Protein AF-A0A963WMZ9-F1 (afdb_monomer)

pLDDT: mean 81.08, std 13.06, range [33.16, 96.88]

Structure (mmCIF, N/CA/C/O backbone):
data_AF-A0A963WMZ9-F1
#
_entry.id   AF-A0A963WMZ9-F1
#
loop_
_atom_site.group_PDB
_atom_site.id
_atom_site.type_symbol
_atom_site.label_atom_id
_atom_site.label_alt_id
_atom_site.label_comp_id
_atom_site.label_asym_id
_atom_site.label_entity_id
_atom_site.label_seq_id
_atom_site.pdbx_PDB_ins_code
_atom_site.Cartn_x
_atom_site.Cartn_y
_atom_site.Cartn_z
_atom_site.occupancy
_atom_site.B_iso_or_equiv
_atom_site.auth_seq_id
_atom_site.auth_comp_id
_atom_site.auth_asym_id
_atom_site.auth_atom_id
_atom_site.pdbx_PDB_model_num
ATOM 1 N N . MET A 1 1 ? -19.858 -52.287 -11.119 1.00 38.50 1 MET A N 1
ATOM 2 C CA . MET A 1 1 ? -20.566 -51.007 -11.337 1.00 38.50 1 MET A CA 1
ATOM 3 C C . MET A 1 1 ? -19.737 -49.905 -10.701 1.00 38.50 1 MET A C 1
ATOM 5 O O . MET A 1 1 ? -19.696 -49.813 -9.483 1.00 38.50 1 MET A O 1
ATOM 9 N N . THR A 1 2 ? -18.984 -49.158 -11.503 1.00 43.09 2 THR A N 1
ATOM 10 C CA . THR A 1 2 ? -18.061 -48.118 -11.027 1.00 43.09 2 THR A CA 1
ATOM 11 C C . THR A 1 2 ? -18.774 -46.773 -11.114 1.00 43.09 2 THR A C 1
ATOM 13 O O . THR A 1 2 ? -19.080 -46.301 -12.206 1.00 43.09 2 THR A O 1
ATOM 16 N N . THR A 1 3 ? -19.098 -46.180 -9.967 1.00 48.03 3 THR A N 1
ATOM 17 C CA . THR A 1 3 ? -19.714 -44.851 -9.881 1.00 48.03 3 THR A CA 1
ATOM 18 C C . THR A 1 3 ? -18.763 -43.808 -10.481 1.00 48.03 3 THR A C 1
ATOM 20 O O . THR A 1 3 ? -17.607 -43.752 -10.055 1.00 48.03 3 THR A O 1
ATOM 23 N N . PRO A 1 4 ? -19.189 -42.977 -11.450 1.00 53.38 4 PRO A N 1
ATOM 24 C CA . PRO A 1 4 ? -18.323 -41.944 -12.002 1.00 53.38 4 PRO A CA 1
ATOM 25 C C . PRO A 1 4 ? -18.003 -40.908 -10.918 1.00 53.38 4 PRO A C 1
ATOM 27 O O . PRO A 1 4 ? -18.895 -40.413 -10.224 1.00 53.38 4 PRO A O 1
ATOM 30 N N . ALA A 1 5 ? -16.716 -40.595 -10.765 1.00 59.66 5 ALA A N 1
ATOM 31 C CA . ALA A 1 5 ? -16.244 -39.573 -9.841 1.00 59.66 5 ALA A CA 1
ATOM 32 C C . ALA A 1 5 ? -16.949 -38.235 -10.127 1.00 59.66 5 ALA A C 1
ATOM 34 O O . ALA A 1 5 ? -17.029 -37.794 -11.277 1.00 59.66 5 ALA A O 1
ATOM 35 N N . LYS A 1 6 ? -17.472 -37.588 -9.075 1.00 62.16 6 LYS A N 1
ATOM 36 C CA . LYS A 1 6 ? -18.094 -36.260 -9.168 1.00 62.16 6 LYS A CA 1
ATOM 37 C C . LYS A 1 6 ? -17.092 -35.290 -9.805 1.00 62.16 6 LYS A C 1
ATOM 39 O O . LYS A 1 6 ? -16.011 -35.079 -9.259 1.00 62.16 6 LYS A O 1
ATOM 44 N N . ARG A 1 7 ? -17.445 -34.718 -10.962 1.00 62.91 7 ARG A N 1
ATOM 45 C CA . ARG A 1 7 ? -16.649 -33.667 -11.618 1.00 62.91 7 ARG A CA 1
ATOM 46 C C . ARG A 1 7 ? -16.460 -32.492 -10.655 1.00 62.91 7 ARG A C 1
ATOM 48 O O . ARG A 1 7 ? -17.378 -32.144 -9.913 1.00 62.91 7 ARG A O 1
ATOM 55 N N . CYS A 1 8 ? -15.269 -31.895 -10.684 1.00 65.94 8 CYS A N 1
ATOM 56 C CA . CYS A 1 8 ? -14.958 -30.676 -9.944 1.00 65.94 8 CYS A CA 1
ATOM 57 C C . CYS A 1 8 ? -15.987 -29.583 -10.308 1.00 65.94 8 CYS A C 1
ATOM 59 O O . CYS A 1 8 ? -16.216 -29.366 -11.499 1.00 65.94 8 CYS A O 1
ATOM 61 N N . PRO A 1 9 ? -16.624 -28.904 -9.334 1.00 67.69 9 PRO A N 1
ATOM 62 C CA . PRO A 1 9 ? -17.626 -27.870 -9.610 1.00 67.69 9 PRO A CA 1
ATOM 63 C C . PRO A 1 9 ? -17.025 -26.605 -10.241 1.00 67.69 9 PRO A C 1
ATOM 65 O O . PRO A 1 9 ? -17.762 -25.783 -10.779 1.00 67.69 9 PRO A O 1
ATOM 68 N N . VAL A 1 10 ? -15.698 -26.454 -10.191 1.00 63.34 10 VAL A N 1
ATOM 69 C CA . VAL A 1 10 ? -14.969 -25.390 -10.885 1.00 63.34 10 VAL A CA 1
ATOM 70 C C . VAL A 1 10 ? -14.760 -25.821 -12.334 1.00 63.34 10 VAL A C 1
ATOM 72 O O . VAL A 1 10 ? -13.867 -26.610 -12.644 1.00 63.34 10 VAL A O 1
ATOM 75 N N . GLN A 1 11 ? -15.624 -25.321 -13.210 1.00 67.06 11 GLN A N 1
ATOM 76 C CA . GLN A 1 11 ? -15.491 -25.441 -14.657 1.00 67.06 11 GLN A CA 1
ATOM 77 C C . GLN A 1 11 ? -14.430 -24.443 -15.138 1.00 67.06 11 GLN A C 1
ATOM 79 O O . GLN A 1 11 ? -14.548 -23.246 -14.894 1.00 67.06 11 GLN A O 1
ATOM 84 N N . SER A 1 12 ? -13.360 -24.925 -15.772 1.00 63.78 12 SER A N 1
ATOM 85 C CA . SER A 1 12 ? -12.220 -24.093 -16.195 1.00 63.78 12 SER A CA 1
ATOM 86 C C . SER A 1 12 ? -12.542 -23.118 -17.333 1.00 63.78 12 SER A C 1
ATOM 88 O O . SER A 1 12 ? -11.764 -22.207 -17.593 1.00 63.78 12 SER A O 1
ATOM 90 N N . ASP A 1 13 ? -13.658 -23.332 -18.023 1.00 64.94 13 ASP A N 1
ATOM 91 C CA . ASP A 1 13 ? -14.193 -22.529 -19.126 1.00 64.94 13 ASP A CA 1
ATOM 92 C C . ASP A 1 13 ? -15.274 -21.530 -18.682 1.00 64.94 13 ASP A C 1
ATOM 94 O O . ASP A 1 13 ? -15.746 -20.727 -19.486 1.00 64.94 13 ASP A O 1
ATOM 98 N N . ARG A 1 14 ? -15.656 -21.545 -17.401 1.00 65.06 14 ARG A N 1
ATOM 99 C CA . ARG A 1 14 ? -16.671 -20.653 -16.848 1.00 65.06 14 ARG A CA 1
ATOM 100 C C . ARG A 1 14 ? -16.028 -19.391 -16.271 1.00 65.06 14 ARG A C 1
ATOM 102 O O . ARG A 1 14 ? -15.291 -19.447 -15.289 1.00 65.06 14 ARG A O 1
ATOM 109 N N . ASP A 1 15 ? -16.345 -18.239 -16.858 1.00 67.56 15 ASP A N 1
ATOM 110 C CA . ASP A 1 15 ? -15.956 -16.934 -16.318 1.00 67.56 15 ASP A CA 1
ATOM 111 C C . ASP A 1 15 ? -16.957 -16.469 -15.245 1.00 67.56 15 ASP A C 1
ATOM 113 O O . ASP A 1 15 ? -18.029 -15.950 -15.548 1.00 67.56 15 ASP A O 1
ATOM 117 N N . ASP A 1 16 ? -16.613 -16.668 -13.971 1.00 71.50 16 ASP A N 1
ATOM 118 C CA . ASP A 1 16 ? -17.435 -16.263 -12.819 1.00 71.50 16 ASP A CA 1
ATOM 119 C C . ASP A 1 16 ? -17.184 -14.811 -12.355 1.00 71.50 16 ASP A C 1
ATOM 121 O O . ASP A 1 16 ? -17.639 -14.395 -11.278 1.00 71.50 16 ASP A O 1
ATOM 125 N N . ARG A 1 17 ? -16.446 -14.003 -13.130 1.00 73.00 17 ARG A N 1
ATOM 126 C CA . ARG A 1 17 ? -16.150 -12.611 -12.763 1.00 73.00 17 ARG A CA 1
ATOM 127 C C . ARG A 1 17 ? -17.408 -11.745 -12.846 1.00 73.00 17 ARG A C 1
ATOM 129 O O . ARG A 1 17 ? -17.906 -11.419 -13.916 1.00 73.00 17 ARG A O 1
ATOM 136 N N . LYS A 1 18 ? -17.883 -11.277 -11.689 1.00 69.69 18 LYS A N 1
ATOM 137 C CA . LYS A 1 18 ? -19.120 -10.479 -11.568 1.00 69.69 18 LYS A CA 1
ATOM 138 C C . LYS A 1 18 ? -19.035 -9.055 -12.141 1.00 69.69 18 LYS A C 1
ATOM 140 O O . LYS A 1 18 ? -20.077 -8.439 -12.338 1.00 69.69 18 LYS A O 1
ATOM 145 N N . SER A 1 19 ? -17.835 -8.521 -12.383 1.00 68.62 19 SER A N 1
ATOM 146 C CA . SER A 1 19 ? -17.620 -7.161 -12.910 1.00 68.62 19 SER A CA 1
ATOM 147 C C . SER A 1 19 ? -17.173 -7.114 -14.373 1.00 68.62 19 SER A C 1
ATOM 149 O O . SER A 1 19 ? -17.107 -6.022 -14.932 1.00 68.62 19 SER A O 1
ATOM 151 N N . VAL A 1 20 ? -16.915 -8.263 -15.016 1.00 68.88 20 VAL A N 1
ATOM 152 C CA . VAL A 1 20 ? -16.296 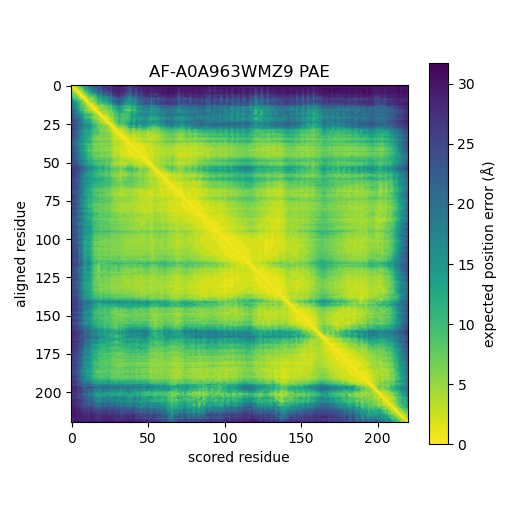-8.301 -16.354 1.00 68.88 20 VAL A CA 1
ATOM 153 C C . VAL A 1 20 ? -17.143 -7.591 -17.408 1.00 68.88 20 VAL A C 1
ATOM 155 O O . VAL A 1 20 ? -16.623 -6.799 -18.177 1.00 68.88 20 VAL A O 1
ATOM 158 N N . ALA A 1 21 ? -18.467 -7.764 -17.370 1.00 68.38 21 ALA A N 1
ATOM 159 C CA . ALA A 1 21 ? -19.368 -7.118 -18.321 1.00 68.38 21 ALA A CA 1
ATOM 160 C C . ALA A 1 21 ? -19.352 -5.581 -18.206 1.00 68.38 21 ALA A C 1
ATOM 162 O O . ALA A 1 21 ? -19.457 -4.878 -19.210 1.00 68.38 21 ALA A O 1
ATOM 163 N N . LEU A 1 22 ? -19.194 -5.049 -16.987 1.00 66.06 22 LEU A N 1
ATOM 164 C CA . LEU A 1 22 ? -19.082 -3.607 -16.755 1.00 66.06 22 LEU A CA 1
ATOM 165 C C . LEU A 1 22 ? -17.717 -3.087 -17.213 1.00 66.06 22 LEU A C 1
ATOM 167 O O . LEU A 1 22 ? -17.646 -2.035 -17.845 1.00 66.06 22 LEU A O 1
ATOM 171 N N . GLU A 1 23 ? -16.650 -3.832 -16.930 1.00 63.69 23 GLU A N 1
ATOM 172 C CA . GLU A 1 23 ? -15.287 -3.479 -17.324 1.00 63.69 23 GLU A CA 1
ATOM 173 C C . GLU A 1 23 ? -15.102 -3.522 -18.842 1.00 63.69 23 GLU A C 1
ATOM 175 O O . GLU A 1 23 ? -14.651 -2.531 -19.407 1.00 63.69 23 GLU A O 1
ATOM 180 N N . ASP A 1 24 ? -15.528 -4.588 -19.519 1.00 66.94 24 ASP A N 1
ATOM 181 C CA . ASP A 1 24 ? -15.406 -4.735 -20.975 1.00 66.94 24 ASP A CA 1
ATOM 182 C C . ASP A 1 24 ? -16.189 -3.650 -21.727 1.00 66.94 24 ASP A C 1
ATOM 184 O O . ASP A 1 24 ? -15.740 -3.146 -22.756 1.00 66.94 24 ASP A O 1
ATOM 188 N N . SER A 1 25 ? -17.334 -3.220 -21.184 1.00 63.22 25 SER A N 1
ATOM 189 C CA . SER A 1 25 ? -18.125 -2.128 -21.767 1.00 63.22 25 SER A CA 1
ATOM 190 C C . SER A 1 25 ? -17.465 -0.745 -21.631 1.00 63.22 25 SER A C 1
ATOM 192 O O . SER A 1 25 ? -17.753 0.164 -22.414 1.00 63.22 25 SER A O 1
ATOM 194 N N . ALA A 1 26 ? -16.565 -0.575 -20.655 1.00 62.31 26 ALA A N 1
ATOM 195 C CA . ALA A 1 26 ? -15.938 0.701 -20.310 1.00 62.31 26 ALA A CA 1
ATOM 196 C C . ALA A 1 26 ? -14.447 0.783 -20.692 1.00 62.31 26 ALA A C 1
ATOM 198 O O . ALA A 1 26 ? -13.905 1.883 -20.846 1.00 62.31 26 ALA A O 1
ATOM 199 N N . ALA A 1 27 ? -13.774 -0.357 -20.847 1.00 64.69 27 ALA A N 1
ATOM 200 C CA . ALA A 1 27 ? -12.344 -0.451 -21.085 1.00 64.69 27 ALA A CA 1
ATOM 201 C C . ALA A 1 27 ? -12.012 -0.126 -22.544 1.00 64.69 27 ALA A C 1
ATOM 203 O O . ALA A 1 27 ? -11.962 -0.986 -23.419 1.00 64.69 27 ALA A O 1
ATOM 204 N N . LYS A 1 28 ? -11.729 1.149 -22.811 1.00 72.06 28 LYS A N 1
ATOM 205 C CA . LYS A 1 28 ? -11.074 1.568 -24.052 1.00 72.06 28 LYS A CA 1
ATOM 206 C C . LYS A 1 28 ? -9.570 1.630 -23.796 1.00 72.06 28 LYS A C 1
ATOM 208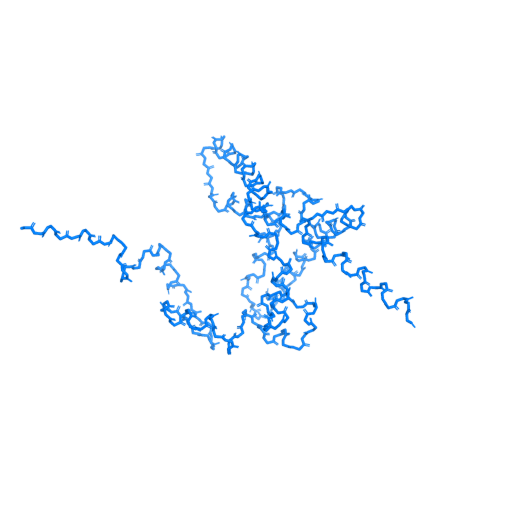 O O . LYS A 1 28 ? -9.134 2.568 -23.120 1.00 72.06 28 LYS A O 1
ATOM 213 N N . PRO A 1 29 ? -8.773 0.654 -24.272 1.00 74.12 29 PRO A N 1
ATOM 214 C CA . PRO A 1 29 ? -7.329 0.735 -24.132 1.00 74.12 29 PRO A CA 1
ATOM 215 C C . PRO A 1 29 ? -6.828 2.010 -24.813 1.00 74.12 29 PRO A C 1
ATOM 217 O O . PRO A 1 29 ? -7.301 2.402 -25.881 1.00 74.12 29 PRO A O 1
ATOM 220 N N . MET A 1 30 ? -5.888 2.690 -24.163 1.00 74.31 30 MET A N 1
ATOM 221 C CA . MET A 1 30 ? -5.245 3.860 -24.750 1.00 74.31 30 MET A CA 1
ATOM 222 C C . MET A 1 30 ? -4.444 3.444 -25.997 1.00 74.31 30 MET A C 1
ATOM 224 O O . MET A 1 30 ? -3.969 2.308 -26.059 1.00 74.31 30 MET A O 1
ATOM 228 N N . PRO A 1 31 ? -4.236 4.345 -26.975 1.00 81.38 31 PRO A N 1
ATOM 229 C CA . PRO A 1 31 ? -3.340 4.070 -28.094 1.00 81.38 31 PRO A CA 1
ATOM 230 C C . PRO A 1 31 ? -1.972 3.575 -27.601 1.00 81.38 31 PRO A C 1
ATOM 232 O O . PRO A 1 31 ? -1.377 4.189 -26.716 1.00 81.38 31 PRO A O 1
ATOM 235 N N . GLY A 1 32 ? -1.496 2.456 -28.151 1.00 83.88 32 GLY A N 1
ATOM 236 C CA . GLY A 1 32 ? -0.246 1.807 -27.729 1.00 83.88 32 GLY A CA 1
ATOM 237 C C . GLY A 1 32 ? -0.382 0.797 -26.581 1.00 83.88 32 GLY A C 1
ATOM 238 O O . GLY A 1 32 ? 0.624 0.229 -26.168 1.00 83.88 32 GLY A O 1
ATOM 239 N N . TYR A 1 33 ? -1.596 0.540 -26.087 1.00 84.38 33 TYR A N 1
ATOM 240 C CA . TYR A 1 33 ? -1.875 -0.462 -25.055 1.00 84.38 33 TYR A CA 1
ATOM 241 C C . TYR A 1 33 ? -2.821 -1.539 -25.594 1.00 84.38 33 TYR A C 1
ATOM 243 O O . TYR A 1 33 ? -3.726 -1.244 -26.373 1.00 84.38 33 TYR A O 1
ATOM 251 N N . ALA A 1 34 ? -2.636 -2.784 -25.152 1.00 84.81 34 ALA A N 1
ATOM 252 C CA . ALA A 1 34 ? -3.500 -3.908 -25.506 1.00 84.81 34 ALA A CA 1
ATOM 253 C C . ALA A 1 34 ? -3.995 -4.622 -24.236 1.00 84.81 34 ALA A C 1
ATOM 255 O O . ALA A 1 34 ? -3.184 -4.893 -23.344 1.00 84.81 34 ALA A O 1
ATOM 256 N N . PRO A 1 35 ? -5.301 -4.924 -24.121 1.00 84.62 35 PRO A N 1
ATOM 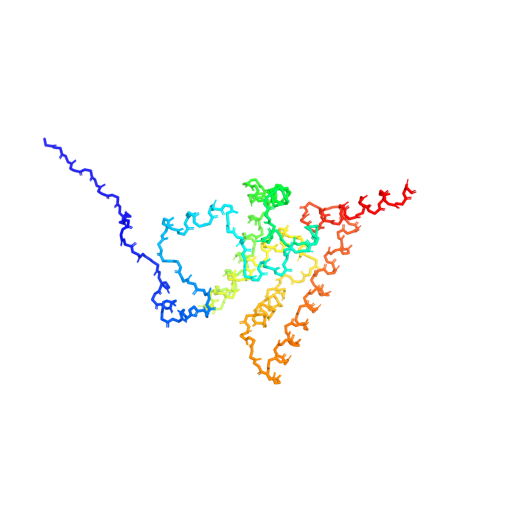257 C CA . PRO A 1 35 ? -5.814 -5.711 -23.009 1.00 84.62 35 PRO A CA 1
ATOM 258 C C . PRO A 1 35 ? -5.337 -7.162 -23.129 1.00 84.62 35 PRO A C 1
ATOM 260 O O . PRO A 1 35 ? -5.274 -7.723 -24.223 1.00 84.62 35 PRO A O 1
ATOM 263 N N . ILE A 1 36 ? -5.039 -7.789 -21.991 1.00 86.62 36 ILE A N 1
ATOM 264 C CA . ILE A 1 36 ? -4.749 -9.222 -21.917 1.00 86.62 36 ILE A CA 1
ATOM 265 C C . ILE A 1 36 ? -5.944 -9.919 -21.270 1.00 86.62 36 ILE A C 1
ATOM 267 O O . ILE A 1 36 ? -6.217 -9.714 -20.091 1.00 86.62 36 ILE A O 1
ATOM 271 N N . SER A 1 37 ? -6.638 -10.759 -22.039 1.00 82.12 37 SER A N 1
ATOM 272 C CA . SER A 1 37 ? -7.857 -11.464 -21.608 1.00 82.12 37 SER A CA 1
ATOM 273 C C . SER A 1 37 ? -7.648 -12.941 -21.252 1.00 82.12 37 SER A C 1
ATOM 275 O O . SER A 1 37 ? -8.558 -13.577 -20.732 1.00 82.12 37 SER A O 1
ATOM 277 N N . HIS A 1 38 ? -6.458 -13.499 -21.501 1.00 82.31 38 HIS A N 1
ATOM 278 C CA . HIS A 1 38 ? -6.183 -14.928 -21.328 1.00 82.31 38 HIS A CA 1
ATOM 279 C C . HIS A 1 38 ? -5.197 -15.175 -20.187 1.00 82.31 38 HIS A C 1
ATOM 281 O O . HIS A 1 38 ? -4.082 -14.653 -20.199 1.00 82.31 38 HIS A O 1
ATOM 287 N N . PHE A 1 39 ? -5.578 -16.031 -19.233 1.00 86.19 39 PHE A N 1
ATOM 288 C CA . PHE A 1 39 ? -4.779 -16.316 -18.036 1.00 86.19 39 PHE A CA 1
ATOM 289 C C . PHE A 1 39 ? -3.367 -16.826 -18.350 1.00 86.19 39 PHE A C 1
ATOM 291 O O . PHE A 1 39 ? -2.404 -16.345 -17.757 1.00 86.19 39 PHE A O 1
ATOM 298 N N . GLY A 1 40 ? -3.230 -17.781 -19.279 1.00 90.56 40 GLY A N 1
ATOM 299 C CA . GLY A 1 40 ? -1.927 -18.352 -19.639 1.00 90.56 40 GLY A CA 1
ATOM 300 C C . GLY A 1 40 ? -0.962 -17.283 -20.149 1.00 90.56 40 GLY A C 1
ATOM 301 O O . GLY A 1 40 ? 0.132 -17.130 -19.613 1.00 90.56 40 GLY A O 1
ATOM 302 N N . PHE A 1 41 ? -1.426 -16.462 -21.093 1.00 91.31 41 PHE A N 1
ATOM 303 C CA . PHE A 1 41 ? -0.638 -15.356 -21.626 1.00 91.31 41 PHE A CA 1
ATOM 304 C C . PHE A 1 41 ? -0.336 -14.291 -20.561 1.00 91.31 41 PHE A C 1
ATOM 306 O O . PHE A 1 41 ? 0.806 -13.859 -20.440 1.00 91.31 41 PHE A O 1
ATOM 313 N N . ALA A 1 42 ? -1.315 -13.923 -19.724 1.00 91.25 42 ALA A N 1
ATOM 314 C CA . ALA A 1 42 ? -1.104 -12.991 -18.614 1.00 91.25 42 ALA A CA 1
ATOM 315 C C . ALA A 1 42 ? -0.021 -13.488 -17.647 1.00 91.25 42 ALA A C 1
ATOM 317 O O . ALA A 1 42 ? 0.865 -12.731 -17.258 1.00 91.25 42 ALA A O 1
ATOM 318 N N . ARG A 1 43 ? -0.070 -14.771 -17.275 1.00 92.88 43 ARG A N 1
ATOM 319 C CA . ARG A 1 43 ? 0.922 -15.409 -16.408 1.00 92.88 43 ARG A CA 1
ATOM 320 C C . ARG A 1 43 ? 2.314 -15.354 -17.030 1.00 92.88 43 ARG A C 1
ATOM 322 O O . ARG A 1 43 ? 3.264 -15.027 -16.324 1.00 92.88 43 ARG A O 1
ATOM 329 N N . ASP A 1 44 ? 2.431 -15.689 -18.310 1.00 94.31 44 ASP A N 1
ATOM 330 C CA . ASP A 1 44 ? 3.719 -15.748 -18.999 1.00 94.31 44 ASP A CA 1
ATOM 331 C C . ASP A 1 44 ? 4.327 -14.342 -19.146 1.00 94.31 44 ASP A C 1
ATOM 333 O O . ASP A 1 44 ? 5.508 -14.154 -18.863 1.00 94.31 44 ASP A O 1
ATOM 337 N N . VAL A 1 45 ? 3.505 -13.328 -19.448 1.00 92.44 45 VAL A N 1
ATOM 338 C CA . VAL A 1 45 ? 3.908 -11.910 -19.453 1.00 92.44 45 VAL A CA 1
ATOM 339 C C . VAL A 1 45 ? 4.355 -11.446 -18.063 1.00 92.44 45 VAL A C 1
ATOM 341 O O . VAL A 1 45 ? 5.446 -10.901 -17.928 1.00 92.44 45 VAL A O 1
ATOM 344 N N . LEU A 1 46 ? 3.561 -11.695 -17.014 1.00 90.56 46 LEU A N 1
ATOM 345 C CA . LEU A 1 46 ? 3.856 -11.251 -15.642 1.00 90.56 46 LEU A CA 1
ATOM 346 C C . LEU A 1 46 ? 5.081 -11.938 -15.019 1.00 90.56 46 LEU A C 1
ATOM 348 O O . LEU A 1 46 ? 5.646 -11.426 -14.053 1.00 90.56 46 LEU A O 1
ATOM 352 N N . ARG A 1 47 ? 5.470 -13.110 -15.531 1.00 90.69 47 ARG A N 1
ATOM 353 C CA . ARG A 1 47 ? 6.663 -13.851 -15.093 1.00 90.69 47 ARG A CA 1
ATOM 354 C C . ARG A 1 47 ? 7.881 -13.610 -15.979 1.00 90.69 47 ARG A C 1
ATOM 356 O O . ARG A 1 47 ? 8.969 -14.058 -15.623 1.00 90.69 47 ARG A O 1
ATOM 363 N N . SER A 1 48 ? 7.711 -12.938 -17.114 1.00 90.81 48 SER A N 1
ATOM 364 C CA . SER A 1 48 ? 8.802 -12.676 -18.039 1.00 90.81 48 SER A CA 1
ATOM 365 C C . SER A 1 48 ? 9.715 -11.571 -17.499 1.00 90.81 48 SER A C 1
ATOM 367 O O . SER A 1 48 ? 9.232 -10.477 -17.208 1.00 90.81 48 SER A O 1
ATOM 369 N N . PRO A 1 49 ? 11.041 -11.789 -17.433 1.00 85.62 49 PRO A N 1
ATOM 370 C CA . PRO A 1 49 ? 11.989 -10.728 -17.100 1.00 85.62 49 PRO A CA 1
ATOM 371 C C . PRO A 1 49 ? 12.131 -9.686 -18.225 1.00 85.62 49 PRO A C 1
ATOM 373 O O . PRO A 1 49 ? 12.769 -8.657 -18.025 1.00 85.62 49 PRO A O 1
ATOM 376 N N . ALA A 1 50 ? 11.560 -9.939 -19.410 1.00 87.19 50 ALA A N 1
ATOM 377 C CA . ALA A 1 50 ? 11.608 -9.018 -20.546 1.00 87.19 50 ALA A CA 1
ATOM 378 C C . ALA A 1 50 ? 10.593 -7.865 -20.441 1.00 87.19 50 ALA A C 1
ATOM 380 O O . ALA A 1 50 ? 10.623 -6.948 -21.261 1.00 87.19 50 ALA A O 1
ATOM 381 N N . VAL A 1 51 ? 9.681 -7.906 -19.462 1.00 87.94 51 VAL A N 1
ATOM 382 C CA . VAL A 1 51 ? 8.612 -6.917 -19.293 1.00 87.94 51 VAL A CA 1
ATOM 383 C C . VAL A 1 51 ? 8.797 -6.183 -17.971 1.00 87.94 51 VAL A C 1
ATOM 385 O O . VAL A 1 51 ? 8.967 -6.803 -16.926 1.00 87.94 51 VAL A O 1
ATOM 388 N N . LYS A 1 52 ? 8.737 -4.849 -18.018 1.00 83.94 52 LYS A N 1
ATOM 389 C CA . LYS A 1 52 ? 8.836 -3.988 -16.832 1.00 83.94 52 LYS A CA 1
ATOM 390 C C . LYS A 1 52 ? 7.458 -3.697 -16.252 1.00 83.94 52 LYS A C 1
ATOM 392 O O . LYS A 1 52 ? 6.487 -3.526 -16.990 1.00 83.94 52 LYS A O 1
ATOM 397 N N . GLN A 1 53 ? 7.380 -3.612 -14.929 1.00 82.94 53 GLN A N 1
ATOM 398 C CA . GLN A 1 53 ? 6.126 -3.367 -14.221 1.00 82.94 53 GLN A CA 1
ATOM 399 C C . GLN A 1 53 ? 5.804 -1.869 -14.124 1.00 82.94 53 GLN A C 1
ATOM 401 O O . GLN A 1 53 ? 6.668 -1.035 -13.862 1.00 82.94 53 GLN A O 1
ATOM 406 N N . GLY A 1 54 ? 4.517 -1.545 -14.274 1.00 78.25 54 GLY A N 1
ATOM 407 C CA . GLY A 1 54 ? 3.967 -0.226 -13.974 1.00 78.25 54 GLY A CA 1
ATOM 408 C C . GLY A 1 54 ? 3.771 0.695 -15.181 1.00 78.25 54 GLY A C 1
ATOM 409 O O . GLY A 1 54 ? 4.483 0.651 -16.182 1.00 78.25 54 GLY A O 1
ATOM 410 N N . MET A 1 55 ? 2.769 1.565 -15.056 1.00 71.25 55 MET A N 1
ATOM 411 C CA . MET A 1 55 ? 2.536 2.660 -15.994 1.00 71.25 55 MET A CA 1
ATOM 412 C C . MET A 1 55 ? 3.664 3.685 -15.855 1.00 71.25 55 MET A C 1
ATOM 414 O O . MET A 1 55 ? 4.089 3.989 -14.742 1.00 71.25 55 MET A O 1
ATOM 418 N N . ASP A 1 56 ? 4.161 4.192 -16.981 1.00 72.81 56 ASP A N 1
ATOM 419 C CA . ASP A 1 56 ? 5.309 5.100 -17.037 1.00 72.81 56 ASP A CA 1
ATOM 420 C C . ASP A 1 56 ? 6.617 4.528 -16.450 1.00 72.81 56 ASP A C 1
ATOM 422 O O . ASP A 1 56 ? 7.475 5.284 -16.001 1.00 72.81 56 ASP A O 1
ATOM 426 N N . ALA A 1 57 ? 6.832 3.204 -16.491 1.00 77.38 57 ALA A N 1
ATOM 427 C CA . ALA A 1 57 ? 8.078 2.577 -16.016 1.00 77.38 57 ALA A CA 1
ATOM 428 C C . ALA A 1 57 ? 9.354 3.202 -16.626 1.00 77.38 57 ALA A C 1
ATOM 430 O O . ALA A 1 57 ? 10.401 3.259 -15.982 1.00 77.38 57 ALA A O 1
ATOM 431 N N . HIS A 1 58 ? 9.253 3.745 -17.844 1.00 79.62 58 HIS A N 1
ATOM 432 C CA . HIS A 1 58 ? 10.323 4.487 -18.513 1.00 79.62 58 HIS A CA 1
ATOM 433 C C . HIS A 1 58 ? 10.784 5.732 -17.732 1.00 79.62 58 HIS A C 1
ATOM 435 O O . HIS A 1 58 ? 11.966 6.055 -17.752 1.00 79.62 58 HIS A O 1
ATOM 441 N N . TYR A 1 59 ? 9.896 6.403 -16.989 1.00 83.31 59 TYR A N 1
ATOM 442 C CA . TYR A 1 59 ? 10.240 7.577 -16.178 1.00 83.31 59 TYR A CA 1
ATOM 443 C C . TYR A 1 59 ? 11.268 7.254 -15.081 1.00 83.31 59 TYR A C 1
ATOM 445 O O . TYR A 1 59 ? 12.060 8.116 -14.685 1.00 83.31 59 TYR A O 1
ATOM 453 N N . PHE A 1 60 ? 11.259 6.013 -14.588 1.00 84.06 60 PHE A N 1
ATOM 454 C CA . PHE A 1 60 ? 12.146 5.546 -13.526 1.00 84.06 60 PHE A CA 1
ATOM 455 C C . PHE A 1 60 ? 13.412 4.848 -14.036 1.00 84.06 60 PHE A C 1
ATOM 457 O O . PHE A 1 60 ? 14.257 4.509 -13.211 1.00 84.06 60 PHE A O 1
ATOM 464 N N . ALA A 1 61 ? 13.573 4.668 -15.353 1.00 82.56 61 ALA A N 1
ATOM 465 C CA . ALA A 1 61 ? 14.673 3.894 -15.933 1.00 82.56 61 ALA A CA 1
ATOM 466 C C . ALA A 1 61 ? 16.062 4.425 -15.535 1.00 82.56 61 ALA A C 1
ATOM 468 O O . ALA A 1 61 ? 16.927 3.636 -15.167 1.00 82.56 61 ALA A O 1
ATOM 469 N N . ASP A 1 62 ? 16.229 5.750 -15.515 1.00 85.12 62 ASP A N 1
ATOM 470 C CA . ASP A 1 62 ? 17.508 6.414 -15.210 1.00 85.12 62 ASP A CA 1
ATOM 471 C C . ASP A 1 62 ? 17.548 7.011 -13.793 1.00 85.12 6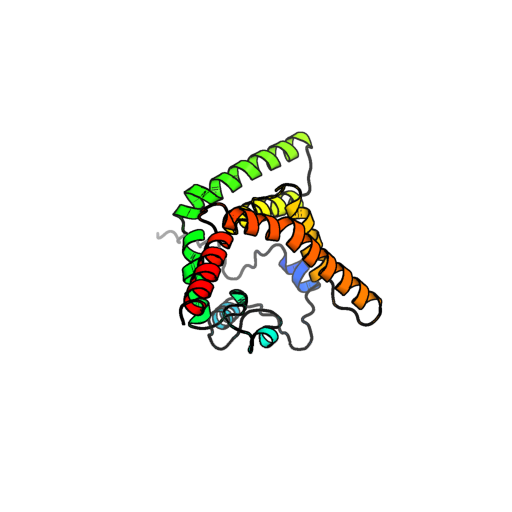2 ASP A C 1
ATOM 473 O O . ASP A 1 62 ? 18.372 7.874 -13.477 1.00 85.12 62 ASP A O 1
ATOM 477 N N . LYS A 1 63 ? 16.600 6.636 -12.927 1.00 86.75 63 LYS A N 1
ATOM 478 C CA . LYS A 1 63 ? 16.518 7.165 -11.560 1.00 86.75 63 LYS A CA 1
ATOM 479 C C . LYS A 1 63 ? 17.300 6.287 -10.597 1.00 86.75 63 LYS A C 1
ATOM 481 O O . LYS A 1 63 ? 17.311 5.068 -10.716 1.00 86.75 63 LYS A O 1
ATOM 486 N N . ASP A 1 64 ? 17.886 6.931 -9.590 1.00 87.69 64 ASP A N 1
ATOM 487 C CA . ASP A 1 64 ? 18.565 6.263 -8.480 1.00 87.69 64 ASP A CA 1
ATOM 488 C C . ASP A 1 64 ? 17.670 5.157 -7.873 1.00 87.69 64 ASP A C 1
ATOM 490 O O . ASP A 1 64 ? 16.628 5.473 -7.276 1.00 87.69 64 ASP A O 1
ATOM 494 N N . PRO A 1 65 ? 18.072 3.870 -7.960 1.00 86.06 65 PRO A N 1
ATOM 495 C CA . PRO A 1 65 ? 17.310 2.754 -7.410 1.00 86.06 65 PRO A CA 1
ATOM 496 C C . PRO A 1 65 ? 16.998 2.911 -5.918 1.00 86.06 65 PRO A C 1
ATOM 498 O O . PRO A 1 65 ? 15.982 2.403 -5.435 1.00 86.06 65 PRO A O 1
ATOM 501 N N . ALA A 1 66 ? 17.818 3.640 -5.152 1.00 83.94 66 ALA A N 1
ATOM 502 C CA . ALA A 1 66 ? 17.567 3.911 -3.738 1.00 83.94 66 ALA A CA 1
ATOM 503 C C . ALA A 1 66 ? 16.299 4.753 -3.505 1.00 83.94 66 ALA A C 1
ATOM 505 O O . ALA A 1 66 ? 15.673 4.626 -2.450 1.00 83.94 66 ALA A O 1
ATOM 506 N N . ARG A 1 67 ? 15.892 5.564 -4.491 1.00 83.69 67 ARG A N 1
ATOM 507 C CA . ARG A 1 67 ? 14.728 6.469 -4.436 1.00 83.69 67 ARG A CA 1
ATOM 508 C C . ARG A 1 67 ? 13.549 6.006 -5.297 1.00 83.69 67 ARG A C 1
ATOM 510 O O . ARG A 1 67 ? 12.460 6.563 -5.177 1.00 83.69 67 ARG A O 1
ATOM 517 N N . THR A 1 68 ? 13.739 4.984 -6.126 1.00 87.69 68 THR A N 1
ATOM 518 C CA . THR A 1 68 ? 12.690 4.418 -6.987 1.00 87.69 68 THR A CA 1
ATOM 519 C C . THR A 1 68 ? 11.753 3.480 -6.204 1.00 87.69 68 THR A C 1
ATOM 521 O O . THR A 1 68 ? 12.231 2.599 -5.488 1.00 87.69 68 THR A O 1
ATOM 524 N N . PRO A 1 69 ? 10.416 3.618 -6.295 1.00 88.12 69 PRO A N 1
ATOM 525 C CA . PRO A 1 69 ? 9.477 2.700 -5.642 1.00 88.12 69 PRO A CA 1
ATOM 526 C C . PRO A 1 69 ? 9.686 1.241 -6.065 1.00 88.12 69 PRO A C 1
ATOM 528 O O . PRO A 1 69 ? 10.016 0.973 -7.214 1.00 88.12 69 PRO A O 1
ATOM 531 N N . VAL A 1 70 ? 9.445 0.292 -5.150 1.00 89.06 70 VAL A N 1
ATOM 532 C CA . VAL A 1 70 ? 9.724 -1.141 -5.387 1.00 89.06 70 VAL A CA 1
ATOM 533 C C . VAL A 1 70 ? 9.044 -1.695 -6.642 1.00 89.06 70 VAL A C 1
ATOM 535 O O . VAL A 1 70 ? 9.650 -2.499 -7.330 1.00 89.06 70 VAL A O 1
ATOM 538 N N . ILE A 1 71 ? 7.844 -1.214 -6.976 1.00 88.44 71 ILE A N 1
ATOM 539 C CA . ILE A 1 71 ? 7.069 -1.653 -8.148 1.00 88.44 71 ILE A CA 1
ATOM 540 C C . ILE A 1 71 ? 7.706 -1.287 -9.500 1.00 88.44 71 ILE A C 1
ATOM 542 O O . ILE A 1 71 ? 7.275 -1.813 -10.515 1.00 88.44 71 ILE A O 1
ATOM 546 N N . PHE A 1 72 ? 8.680 -0.371 -9.518 1.00 89.19 72 PHE A N 1
ATOM 547 C CA . PHE A 1 72 ? 9.406 0.051 -10.724 1.00 89.19 72 PHE A CA 1
ATOM 548 C C . PHE A 1 72 ? 10.864 -0.427 -10.723 1.00 89.19 72 PHE A C 1
ATOM 550 O O . PHE A 1 72 ? 11.638 -0.047 -11.597 1.00 89.19 72 PHE A O 1
ATOM 557 N N . LEU A 1 73 ? 11.271 -1.187 -9.703 1.00 89.81 73 LEU A N 1
ATOM 558 C CA . LEU A 1 73 ? 12.585 -1.814 -9.669 1.00 89.81 73 LEU A CA 1
ATOM 559 C C . LEU A 1 73 ? 12.515 -3.175 -10.348 1.00 89.81 73 LEU A C 1
ATOM 561 O O . LEU A 1 73 ? 11.541 -3.899 -10.169 1.00 89.81 73 LEU A O 1
ATOM 565 N N . ASP A 1 74 ? 13.620 -3.562 -10.980 1.00 87.88 74 ASP A N 1
ATOM 566 C CA . ASP A 1 74 ? 13.813 -4.888 -11.562 1.00 87.88 74 ASP A CA 1
ATOM 567 C C . ASP A 1 74 ? 15.135 -5.518 -11.083 1.00 87.88 74 ASP A C 1
ATOM 569 O O . ASP A 1 74 ? 15.994 -4.858 -10.480 1.00 87.88 74 ASP A O 1
ATOM 573 N N . GLY A 1 75 ? 15.281 -6.823 -11.322 1.00 88.06 75 GLY A N 1
ATOM 574 C CA . GLY A 1 75 ? 16.490 -7.590 -11.014 1.00 88.06 75 GLY A CA 1
ATOM 575 C C . GLY A 1 75 ? 16.878 -7.585 -9.531 1.00 88.06 75 GLY A C 1
ATOM 576 O O . GLY A 1 75 ? 16.032 -7.613 -8.634 1.00 88.06 75 GLY A O 1
ATOM 577 N N . GLU A 1 76 ? 18.183 -7.529 -9.269 1.00 89.94 76 GLU A N 1
ATOM 578 C CA . GLU A 1 76 ? 18.754 -7.628 -7.920 1.00 89.94 76 GLU A CA 1
ATOM 579 C C . GLU A 1 76 ? 18.266 -6.502 -6.984 1.00 89.94 76 GLU A C 1
ATOM 581 O O . GLU A 1 76 ? 18.022 -6.720 -5.795 1.00 89.94 76 GLU A O 1
ATOM 586 N N . SER A 1 77 ? 18.059 -5.290 -7.513 1.00 89.81 77 SER A N 1
ATOM 587 C CA . SER A 1 77 ? 17.542 -4.157 -6.729 1.00 89.81 77 SER A CA 1
ATOM 588 C C . SER A 1 77 ? 16.122 -4.411 -6.221 1.00 89.81 77 SER A C 1
ATOM 590 O O . SER A 1 77 ? 15.799 -4.088 -5.071 1.00 89.81 77 SER A O 1
ATOM 592 N N . HIS A 1 78 ? 15.278 -5.011 -7.064 1.00 91.31 78 HIS A N 1
ATOM 593 C CA . HIS A 1 78 ? 13.926 -5.412 -6.694 1.00 91.31 78 HIS A CA 1
ATOM 594 C C . HIS A 1 78 ? 13.940 -6.536 -5.659 1.00 91.31 78 HIS A C 1
ATOM 596 O O . HIS A 1 78 ? 13.254 -6.438 -4.639 1.00 91.31 78 HIS A O 1
ATOM 602 N N . GLU A 1 79 ? 14.758 -7.567 -5.877 1.00 90.44 79 GLU A N 1
ATOM 603 C CA . GLU A 1 79 ? 14.894 -8.700 -4.961 1.00 90.44 79 GLU A CA 1
ATOM 604 C C . GLU A 1 79 ? 15.310 -8.245 -3.560 1.00 90.44 79 GLU A C 1
ATOM 606 O O . GLU A 1 79 ? 14.612 -8.533 -2.583 1.00 90.44 79 GLU A O 1
ATOM 611 N N . LYS A 1 80 ? 16.371 -7.432 -3.466 1.00 90.88 80 LYS A N 1
ATOM 612 C CA . LYS A 1 80 ? 16.849 -6.863 -2.198 1.00 90.88 80 LYS A CA 1
ATOM 613 C C . LYS A 1 80 ? 15.757 -6.065 -1.488 1.00 90.88 80 LYS A C 1
ATOM 615 O O . LYS A 1 80 ? 15.578 -6.205 -0.277 1.00 90.88 80 LYS A O 1
ATOM 620 N N . ARG A 1 81 ? 14.999 -5.234 -2.216 1.00 89.31 81 ARG A N 1
ATOM 621 C CA . ARG A 1 81 ? 13.926 -4.422 -1.618 1.00 89.31 81 ARG A CA 1
ATOM 622 C C . ARG A 1 81 ? 12.738 -5.268 -1.169 1.00 89.31 81 ARG A C 1
ATOM 624 O O . ARG A 1 81 ? 12.210 -5.026 -0.085 1.00 89.31 81 ARG A O 1
ATOM 631 N N . ARG A 1 82 ? 12.337 -6.276 -1.948 1.00 91.69 82 ARG A N 1
ATOM 632 C CA . ARG A 1 82 ? 11.284 -7.215 -1.536 1.00 91.69 82 ARG A CA 1
ATOM 633 C C . ARG A 1 82 ? 11.689 -8.019 -0.310 1.00 91.69 82 ARG A C 1
ATOM 635 O O . ARG A 1 82 ? 10.880 -8.127 0.604 1.00 91.69 82 ARG A O 1
ATOM 642 N N . ALA A 1 83 ? 12.919 -8.530 -0.256 1.00 90.88 83 ALA A N 1
ATOM 643 C CA . ALA A 1 83 ? 13.416 -9.281 0.896 1.00 90.88 83 ALA A CA 1
ATOM 644 C C . ALA A 1 83 ? 13.349 -8.449 2.189 1.00 90.88 83 ALA A C 1
ATOM 646 O O . ALA A 1 83 ? 12.915 -8.944 3.227 1.00 90.88 83 ALA A O 1
ATOM 647 N N . GLN A 1 84 ? 13.680 -7.155 2.115 1.00 86.94 84 GLN A N 1
ATOM 648 C CA . GLN A 1 84 ? 13.558 -6.230 3.249 1.00 86.94 84 GLN A CA 1
ATOM 649 C C . GLN A 1 84 ? 12.108 -6.034 3.707 1.00 86.94 84 GLN A C 1
ATOM 651 O O . GLN A 1 84 ? 11.850 -5.938 4.906 1.00 86.94 84 GLN A O 1
ATOM 656 N N . LEU A 1 85 ? 11.161 -5.967 2.768 1.00 89.75 85 LEU A N 1
ATOM 657 C CA . LEU A 1 85 ? 9.741 -5.806 3.082 1.00 89.75 85 LEU A CA 1
ATOM 658 C C . LEU A 1 85 ? 9.095 -7.113 3.566 1.00 89.75 85 LEU A C 1
ATOM 660 O O . LEU A 1 85 ? 8.159 -7.062 4.358 1.00 89.75 85 LEU A O 1
ATOM 664 N N . ALA A 1 86 ? 9.602 -8.273 3.138 1.00 90.81 86 ALA A N 1
ATOM 665 C CA . ALA A 1 86 ? 8.988 -9.581 3.365 1.00 90.81 86 ALA A CA 1
ATOM 666 C C . ALA A 1 86 ? 8.732 -9.894 4.846 1.00 90.81 86 ALA A C 1
ATOM 668 O O . ALA A 1 86 ? 7.703 -10.485 5.172 1.00 90.81 86 ALA A O 1
ATOM 669 N N . ARG A 1 87 ? 9.608 -9.441 5.754 1.00 89.88 87 ARG A N 1
ATOM 670 C CA . ARG A 1 87 ? 9.444 -9.645 7.206 1.00 89.88 87 ARG A CA 1
ATOM 671 C C . ARG A 1 87 ? 8.116 -9.103 7.750 1.00 89.88 87 ARG A C 1
ATOM 673 O O . ARG A 1 87 ? 7.516 -9.732 8.619 1.00 89.88 87 ARG A O 1
ATOM 680 N N . TYR A 1 88 ? 7.618 -8.000 7.183 1.00 89.62 88 TYR A N 1
ATOM 681 C CA . TYR A 1 88 ? 6.355 -7.369 7.584 1.00 89.62 88 TYR A CA 1
ATOM 682 C C . TYR A 1 88 ? 5.116 -8.117 7.082 1.00 89.62 88 TYR A C 1
ATOM 684 O O . TYR A 1 88 ? 4.019 -7.877 7.580 1.00 89.62 88 TYR A O 1
ATOM 692 N N . PHE A 1 89 ? 5.287 -9.029 6.122 1.00 92.69 89 PHE A N 1
ATOM 693 C CA . PHE A 1 89 ? 4.216 -9.805 5.491 1.00 92.69 89 PHE A CA 1
ATOM 694 C C . PHE A 1 89 ? 4.329 -11.308 5.784 1.00 92.69 89 PHE A C 1
ATOM 696 O O . PHE A 1 89 ? 3.702 -12.123 5.110 1.00 92.69 89 PHE A O 1
ATOM 703 N N . THR A 1 90 ? 5.126 -11.701 6.782 1.00 93.94 90 THR A N 1
ATOM 704 C CA . THR A 1 90 ? 5.192 -13.104 7.212 1.00 93.94 90 THR A CA 1
ATOM 705 C C . THR A 1 90 ? 3.855 -13.545 7.820 1.00 93.94 90 THR A C 1
ATOM 707 O O . THR A 1 90 ? 3.166 -12.724 8.434 1.00 93.94 90 THR A O 1
ATOM 710 N N . PRO A 1 91 ? 3.486 -14.840 7.737 1.00 95.31 91 PRO A N 1
ATOM 711 C CA . PRO A 1 91 ? 2.264 -15.346 8.368 1.00 95.31 91 PRO A CA 1
ATOM 712 C C . PRO A 1 91 ? 2.174 -15.002 9.859 1.00 95.31 91 PRO A C 1
ATOM 714 O O . PRO A 1 91 ? 1.100 -14.681 10.363 1.00 95.31 91 PRO A O 1
ATOM 717 N N . ARG A 1 92 ? 3.321 -15.008 10.550 1.00 93.31 92 ARG A N 1
ATOM 718 C CA . ARG A 1 92 ? 3.418 -14.609 11.953 1.00 93.31 92 ARG A CA 1
ATOM 719 C C . ARG A 1 92 ? 3.135 -13.120 12.154 1.00 93.31 92 ARG A C 1
ATOM 721 O O . ARG A 1 92 ? 2.282 -12.794 12.966 1.00 93.31 92 ARG A O 1
ATOM 728 N N . ALA A 1 93 ? 3.780 -12.228 11.395 1.00 90.25 93 ALA A N 1
ATOM 729 C CA . ALA A 1 93 ? 3.512 -10.789 11.486 1.00 90.25 93 ALA A CA 1
ATOM 730 C C . ALA A 1 93 ? 2.038 -10.459 11.188 1.00 90.25 93 ALA A C 1
ATOM 732 O O . ALA A 1 93 ? 1.428 -9.644 11.878 1.00 90.25 93 ALA A O 1
ATOM 733 N N . ILE A 1 94 ? 1.440 -11.143 10.206 1.00 93.00 94 ILE A N 1
ATOM 734 C CA . ILE A 1 94 ? 0.015 -11.000 9.892 1.00 93.00 94 ILE A CA 1
ATOM 735 C C . ILE A 1 94 ? -0.848 -11.420 11.085 1.00 93.00 94 ILE A C 1
ATOM 737 O O . ILE A 1 94 ? -1.731 -10.664 11.484 1.00 93.00 94 ILE A O 1
ATOM 741 N N . LYS A 1 95 ? -0.597 -12.598 11.664 1.00 93.62 95 LYS A N 1
ATOM 742 C CA . LYS A 1 95 ? -1.390 -13.136 12.776 1.00 93.62 95 LYS A CA 1
ATOM 743 C C . LYS A 1 95 ? -1.243 -12.318 14.059 1.00 93.62 95 LYS A C 1
ATOM 745 O O . LYS A 1 95 ? -2.246 -12.057 14.713 1.00 93.62 95 LYS A O 1
ATOM 750 N N . ASP A 1 96 ? -0.018 -11.952 14.413 1.00 90.62 96 ASP A N 1
ATOM 751 C CA . ASP A 1 96 ? 0.293 -11.397 15.730 1.00 90.62 96 ASP A CA 1
ATOM 752 C C . ASP A 1 96 ? 0.053 -9.880 15.779 1.00 90.62 96 ASP A C 1
ATOM 754 O O . ASP A 1 96 ? -0.288 -9.350 16.832 1.00 90.62 96 ASP A O 1
ATOM 758 N N . ARG A 1 97 ? 0.206 -9.174 14.648 1.00 88.00 97 ARG A N 1
ATOM 759 C CA . ARG A 1 97 ? 0.130 -7.706 14.596 1.00 88.00 97 ARG A CA 1
ATOM 760 C C . ARG A 1 97 ? -1.036 -7.198 13.756 1.00 88.00 97 ARG A C 1
ATOM 762 O O . ARG A 1 97 ? -1.909 -6.498 14.265 1.00 88.00 97 ARG A O 1
ATOM 769 N N . HIS A 1 98 ? -1.084 -7.561 12.474 1.00 92.00 98 HIS A N 1
ATOM 770 C CA . HIS A 1 98 ? -2.038 -6.943 11.537 1.00 92.00 98 HIS A CA 1
ATOM 771 C C . HIS A 1 98 ? -3.471 -7.411 11.775 1.00 92.00 98 HIS A C 1
ATOM 773 O O . HIS A 1 98 ? -4.407 -6.625 11.645 1.00 92.00 98 HIS A O 1
ATOM 779 N N . ARG A 1 99 ? -3.650 -8.673 12.183 1.00 94.12 99 ARG A N 1
ATOM 780 C CA . ARG A 1 99 ? -4.957 -9.244 12.520 1.00 94.12 99 ARG A CA 1
ATOM 781 C C . ARG A 1 99 ? -5.637 -8.496 13.668 1.00 94.12 99 ARG A C 1
ATOM 783 O O . ARG A 1 99 ? -6.843 -8.295 13.601 1.00 94.12 99 ARG A O 1
ATOM 790 N N . LEU A 1 100 ? -4.889 -8.031 14.670 1.00 93.94 100 LEU A N 1
ATOM 791 C CA . LEU A 1 100 ? -5.455 -7.253 15.779 1.00 93.94 100 LEU A CA 1
ATOM 792 C C . LEU A 1 100 ? -6.067 -5.937 15.283 1.00 93.94 100 LEU A C 1
ATOM 794 O O . LEU A 1 100 ? -7.163 -5.560 15.697 1.00 93.94 100 LEU A O 1
ATOM 798 N N . VAL A 1 101 ? -5.393 -5.262 14.346 1.00 92.75 101 VAL A N 1
ATOM 799 C CA . VAL A 1 101 ? -5.927 -4.053 13.701 1.00 92.75 101 VAL A CA 1
ATOM 800 C C . VAL A 1 101 ? -7.155 -4.388 12.861 1.00 92.75 101 VAL A C 1
ATOM 802 O O . VAL A 1 101 ? -8.160 -3.688 12.961 1.00 92.75 101 VAL A O 1
ATOM 805 N N . MET A 1 102 ? -7.116 -5.483 12.095 1.00 95.12 102 MET A N 1
ATOM 806 C CA . MET A 1 102 ? -8.271 -5.938 11.316 1.00 95.12 102 MET A CA 1
ATOM 807 C C . MET A 1 102 ? -9.493 -6.185 12.205 1.00 95.12 102 MET A C 1
ATOM 809 O O . MET A 1 102 ? -10.576 -5.691 11.898 1.00 95.12 102 MET A O 1
ATOM 813 N N . GLU A 1 103 ? -9.331 -6.915 13.309 1.00 96.88 103 GLU A N 1
ATOM 814 C CA . GLU A 1 103 ? -10.415 -7.256 14.235 1.00 96.88 103 GLU A CA 1
ATOM 815 C C . GLU A 1 103 ? -10.977 -6.013 14.932 1.00 96.88 103 GLU A C 1
ATOM 817 O O . GLU A 1 103 ? -12.197 -5.821 14.948 1.00 96.88 103 GLU A O 1
ATOM 822 N N . ARG A 1 104 ? -10.111 -5.125 15.442 1.00 94.69 104 ARG A N 1
ATOM 823 C CA . ARG A 1 104 ? -10.531 -3.870 16.082 1.00 94.69 104 ARG A CA 1
ATOM 824 C C . ARG A 1 104 ? -11.296 -2.975 15.109 1.00 94.69 104 ARG A C 1
ATOM 826 O O . ARG A 1 104 ? -12.439 -2.615 15.386 1.00 94.69 104 ARG A O 1
ATOM 833 N N . THR A 1 105 ? -10.704 -2.662 13.954 1.00 93.50 105 THR A N 1
ATOM 834 C CA . THR A 1 105 ? -11.331 -1.780 12.960 1.00 93.50 105 THR A CA 1
ATOM 835 C C . THR A 1 105 ? -12.633 -2.388 12.440 1.00 93.50 105 THR A C 1
ATOM 837 O O . THR A 1 105 ? -13.636 -1.688 12.328 1.00 93.50 105 THR A O 1
ATOM 840 N N . THR A 1 106 ? -12.678 -3.699 12.189 1.00 96.19 106 THR A N 1
ATOM 841 C CA . THR A 1 106 ? -13.919 -4.370 11.766 1.00 96.19 106 THR A CA 1
ATOM 842 C C . THR A 1 106 ? -14.996 -4.285 12.844 1.00 96.19 106 THR A C 1
ATOM 844 O O . THR A 1 106 ? -16.150 -4.014 12.526 1.00 96.19 106 THR A O 1
ATOM 847 N N . THR A 1 107 ? -14.640 -4.462 14.118 1.00 96.81 107 THR A N 1
ATOM 848 C CA . THR A 1 107 ? -15.590 -4.353 15.235 1.00 96.81 107 THR A CA 1
ATOM 849 C C . THR A 1 107 ? -16.223 -2.963 15.292 1.00 96.81 107 THR A C 1
ATOM 851 O O . THR A 1 107 ? -17.448 -2.851 15.359 1.00 96.81 107 THR A O 1
ATOM 854 N N . GLU A 1 108 ? -15.414 -1.907 15.184 1.00 94.00 108 GLU A N 1
ATOM 855 C CA . GLU A 1 108 ? -15.895 -0.520 15.141 1.00 94.00 108 GLU A CA 1
ATOM 856 C C . GLU A 1 108 ? -16.815 -0.263 13.940 1.00 94.00 108 GLU A C 1
ATOM 858 O O . GLU A 1 108 ? -17.902 0.298 14.086 1.00 94.00 108 GLU A O 1
ATOM 863 N N . LEU A 1 109 ? -16.400 -0.698 12.747 1.00 94.12 109 LEU A N 1
ATOM 864 C CA . LEU A 1 109 ? -17.167 -0.523 11.513 1.00 94.12 109 LEU A CA 1
ATOM 865 C C . LEU A 1 109 ? -18.508 -1.262 11.569 1.00 94.12 109 LEU A C 1
ATOM 867 O O . LEU A 1 109 ? -19.539 -0.712 11.182 1.00 94.12 109 LEU A O 1
ATOM 871 N N . MET A 1 110 ? -18.518 -2.487 12.095 1.00 96.06 110 MET A N 1
ATOM 872 C CA . MET A 1 110 ? -19.741 -3.269 12.257 1.00 96.06 110 MET A CA 1
ATOM 873 C C . MET A 1 110 ? -20.669 -2.670 13.313 1.00 96.06 110 MET A C 1
ATOM 875 O O . MET A 1 110 ? -21.885 -2.713 13.132 1.00 96.06 110 MET A O 1
ATOM 879 N N . ALA A 1 111 ? -20.134 -2.086 14.389 1.00 95.69 111 ALA A N 1
ATOM 880 C CA . ALA A 1 111 ? -20.940 -1.351 15.361 1.00 95.69 111 ALA A CA 1
ATOM 881 C C . ALA A 1 111 ? -21.630 -0.145 14.705 1.00 95.69 111 ALA A C 1
ATOM 883 O O . ALA A 1 111 ? -22.842 0.010 14.838 1.00 95.69 111 ALA A O 1
ATOM 884 N N . GLN A 1 112 ? -20.898 0.649 13.918 1.00 92.62 112 GLN A N 1
ATOM 885 C CA . GLN A 1 112 ? -21.468 1.780 13.177 1.00 92.62 112 GLN A CA 1
ATOM 886 C C . GLN A 1 112 ? -22.534 1.333 12.169 1.00 92.62 112 GLN A C 1
ATOM 888 O O . GLN A 1 112 ? -23.607 1.935 12.097 1.00 92.62 112 GLN A O 1
ATOM 893 N N . LEU A 1 113 ? -22.283 0.252 11.425 1.00 94.88 113 LEU A N 1
ATOM 894 C CA . LEU A 1 113 ? -23.236 -0.267 10.446 1.00 94.88 113 LEU A CA 1
ATOM 895 C C . LEU A 1 113 ? -24.525 -0.765 11.116 1.00 94.88 113 LEU A C 1
ATOM 897 O O . LEU A 1 113 ? -25.614 -0.484 10.622 1.00 94.88 113 LEU A O 1
ATOM 901 N N . ARG A 1 114 ? -24.410 -1.449 12.264 1.00 95.88 114 ARG A N 1
ATOM 902 C CA . ARG A 1 114 ? -25.559 -1.904 13.064 1.00 95.88 114 ARG A CA 1
ATOM 903 C C . ARG A 1 114 ? -26.371 -0.740 13.622 1.00 95.88 114 ARG A C 1
ATOM 905 O O . ARG A 1 114 ? -27.589 -0.771 13.520 1.00 95.88 114 ARG A O 1
ATOM 912 N N . LEU A 1 115 ? -25.707 0.283 14.163 1.00 95.62 115 LEU A N 1
ATOM 913 C CA . LEU A 1 115 ? -26.369 1.487 14.679 1.00 95.62 115 LEU A CA 1
ATOM 914 C C . LEU A 1 115 ? -27.119 2.244 13.576 1.00 95.62 115 LEU A C 1
ATOM 916 O O . LEU A 1 115 ? -28.224 2.725 13.795 1.00 95.62 115 LEU A O 1
ATOM 920 N N . THR A 1 116 ? -26.529 2.338 12.384 1.00 94.94 116 THR A N 1
ATOM 921 C CA . THR A 1 116 ? -27.119 3.085 11.262 1.00 94.94 116 THR A CA 1
ATOM 922 C C . THR A 1 116 ? -28.192 2.279 10.519 1.00 94.94 116 THR A C 1
ATOM 924 O O . THR A 1 116 ? -29.036 2.855 9.834 1.00 94.94 116 THR A O 1
ATOM 927 N N . GLY A 1 117 ? -28.137 0.944 10.590 1.00 95.38 117 GLY A N 1
ATOM 928 C CA . GLY A 1 117 ? -29.020 0.018 9.870 1.00 95.38 117 GLY A CA 1
ATOM 929 C C . GLY A 1 117 ? -28.798 -0.042 8.350 1.00 95.38 117 GLY A C 1
ATOM 930 O O . GLY A 1 117 ? -29.429 -0.843 7.667 1.00 95.38 117 GLY A O 1
ATOM 931 N N . ARG A 1 118 ? -27.908 0.795 7.802 1.00 92.62 118 ARG A N 1
ATOM 932 C CA . ARG A 1 118 ? -27.569 0.884 6.373 1.00 92.62 118 ARG A CA 1
ATOM 933 C C . ARG A 1 118 ? -26.183 1.493 6.177 1.00 92.62 118 ARG A C 1
ATOM 935 O O . ARG A 1 118 ? -25.714 2.249 7.023 1.00 92.62 118 ARG A O 1
ATOM 942 N N . GLY A 1 119 ? -25.553 1.217 5.038 1.00 89.44 119 GLY A N 1
ATOM 943 C CA . GLY A 1 119 ? -24.267 1.809 4.679 1.00 89.44 119 GLY A CA 1
ATOM 944 C C . GLY A 1 119 ? -23.778 1.370 3.302 1.00 89.44 119 GLY A C 1
ATOM 945 O O . GLY A 1 119 ? -24.201 0.339 2.782 1.00 89.44 119 GLY A O 1
ATOM 946 N N . GLN A 1 120 ? -22.884 2.163 2.718 1.00 90.69 120 GLN A N 1
ATOM 947 C CA . GLN A 1 120 ? -22.176 1.828 1.484 1.00 90.69 120 GLN A CA 1
ATOM 948 C C . GLN A 1 120 ? -20.910 1.057 1.865 1.00 90.69 120 GLN A C 1
ATOM 950 O O . GLN A 1 120 ? -20.116 1.579 2.638 1.00 90.69 120 GLN A O 1
ATOM 955 N N . LEU A 1 121 ? -20.740 -0.186 1.401 1.00 90.81 121 LEU A N 1
ATOM 956 C CA . LEU A 1 121 ? -19.668 -1.077 1.881 1.00 90.81 121 LEU A CA 1
ATOM 957 C C . LEU A 1 121 ? -18.260 -0.688 1.412 1.00 90.81 121 LEU A C 1
ATOM 959 O O . LEU A 1 121 ? -17.280 -1.083 2.041 1.00 90.81 121 LEU A O 1
ATOM 963 N N . ASP A 1 122 ? -18.130 0.088 0.344 1.00 87.88 122 ASP A N 1
ATOM 964 C CA . ASP A 1 122 ? -16.844 0.567 -0.168 1.00 87.88 122 ASP A CA 1
ATOM 965 C C . ASP A 1 122 ? -16.137 1.524 0.807 1.00 87.88 122 ASP A C 1
ATOM 967 O O . ASP A 1 122 ? -14.926 1.420 0.990 1.00 87.88 122 ASP A O 1
ATOM 971 N N . VAL A 1 123 ? -16.880 2.392 1.498 1.00 86.38 123 VAL A N 1
ATOM 972 C CA . VAL A 1 123 ? -16.355 3.321 2.512 1.00 86.38 123 VAL A CA 1
ATOM 973 C C . VAL A 1 123 ? -15.704 2.594 3.707 1.00 86.38 123 VAL A C 1
ATOM 975 O O . VAL A 1 123 ? -14.518 2.830 3.961 1.00 86.38 123 VAL A O 1
ATOM 978 N N . PRO A 1 124 ? -16.395 1.697 4.444 1.00 90.56 124 PRO A N 1
ATOM 979 C CA . PRO A 1 124 ? -15.796 0.948 5.543 1.00 90.56 124 PRO A CA 1
ATOM 980 C C . PRO A 1 124 ? -14.717 -0.025 5.049 1.00 90.56 124 PRO A C 1
ATOM 982 O O . PRO A 1 124 ? -13.717 -0.204 5.741 1.00 90.56 124 PRO A O 1
ATOM 985 N N . SER A 1 125 ? -14.849 -0.590 3.841 1.00 91.25 125 SER A N 1
ATOM 986 C CA . SER A 1 125 ? -13.805 -1.446 3.253 1.00 91.25 125 SER A CA 1
ATOM 987 C C . SER A 1 125 ? -12.514 -0.671 2.989 1.00 91.25 125 SER A C 1
ATOM 989 O O . SER A 1 125 ? -11.428 -1.140 3.333 1.00 91.25 125 SER A O 1
ATOM 991 N N . LEU A 1 126 ? -12.616 0.542 2.432 1.00 89.81 126 LEU A N 1
ATOM 992 C CA . LEU A 1 126 ? -11.463 1.413 2.225 1.00 89.81 126 LEU A CA 1
ATOM 993 C C . LEU A 1 126 ? -10.835 1.824 3.559 1.00 89.81 126 LEU A C 1
ATOM 995 O O . LEU A 1 126 ? -9.609 1.814 3.667 1.00 89.81 126 LEU A O 1
ATOM 999 N N . ARG A 1 127 ? -11.647 2.146 4.576 1.00 90.31 127 ARG A N 1
ATOM 1000 C CA . ARG A 1 127 ? -11.147 2.458 5.924 1.00 90.31 127 ARG A CA 1
ATOM 1001 C C . ARG A 1 127 ? -10.358 1.287 6.509 1.00 90.31 127 ARG A C 1
ATOM 1003 O O . ARG A 1 127 ? -9.216 1.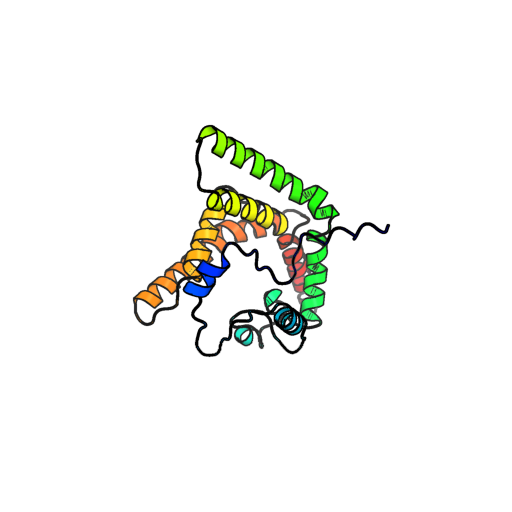488 6.903 1.00 90.31 127 ARG A O 1
ATOM 1010 N N . LEU A 1 128 ? -10.910 0.072 6.487 1.00 93.94 128 LEU A N 1
ATOM 1011 C CA . LEU A 1 128 ? -10.219 -1.130 6.965 1.00 93.94 128 LEU A CA 1
ATOM 1012 C C . LEU A 1 128 ? -8.877 -1.346 6.250 1.00 93.94 128 LEU A C 1
ATOM 1014 O O . LEU A 1 128 ? -7.857 -1.563 6.902 1.00 93.94 128 LEU A O 1
ATOM 1018 N N . ALA A 1 129 ? -8.858 -1.242 4.919 1.00 92.69 129 ALA A N 1
ATOM 1019 C CA . ALA A 1 129 ? -7.631 -1.382 4.139 1.00 92.69 129 ALA A CA 1
ATOM 1020 C C . ALA A 1 129 ? -6.590 -0.303 4.489 1.00 92.69 129 ALA A C 1
ATOM 1022 O O . ALA A 1 129 ? -5.403 -0.609 4.614 1.00 92.69 129 ALA A O 1
ATOM 1023 N N . CYS A 1 130 ? -7.026 0.947 4.673 1.00 90.88 130 CYS A N 1
ATOM 1024 C CA . CYS A 1 130 ? -6.151 2.055 5.051 1.00 90.88 130 CYS A CA 1
ATOM 1025 C C . CYS A 1 130 ? -5.563 1.876 6.452 1.00 90.88 130 CYS A C 1
ATOM 1027 O O . CYS A 1 130 ? -4.368 2.105 6.618 1.00 90.88 130 CYS A O 1
ATOM 1029 N N . ASP A 1 131 ? -6.361 1.446 7.430 1.00 91.25 131 ASP A N 1
ATOM 1030 C CA . ASP A 1 131 ? -5.909 1.242 8.810 1.00 91.25 131 ASP A CA 1
ATOM 1031 C C . ASP A 1 131 ? -4.843 0.138 8.884 1.00 91.25 131 ASP A C 1
ATOM 1033 O O . ASP A 1 131 ? -3.788 0.323 9.490 1.00 91.25 131 ASP A O 1
ATOM 1037 N N . VAL A 1 132 ? -5.066 -0.984 8.191 1.00 92.88 132 VAL A N 1
ATOM 1038 C CA . VAL A 1 132 ? -4.087 -2.082 8.112 1.00 92.88 132 VAL A CA 1
ATOM 1039 C C . VAL A 1 132 ? -2.817 -1.643 7.380 1.00 92.88 132 VAL A C 1
ATOM 1041 O O . VAL A 1 132 ? -1.707 -1.925 7.832 1.00 92.88 132 VAL A O 1
ATOM 1044 N N . ALA A 1 133 ? -2.946 -0.929 6.258 1.00 91.12 133 ALA A N 1
ATOM 1045 C CA . ALA A 1 133 ? -1.787 -0.430 5.523 1.00 91.12 133 ALA A CA 1
ATOM 1046 C C . ALA A 1 133 ? -0.987 0.599 6.340 1.00 91.12 133 ALA A C 1
ATOM 1048 O O . ALA A 1 133 ? 0.245 0.567 6.320 1.00 91.12 133 ALA A O 1
ATOM 1049 N N . ALA A 1 134 ? -1.661 1.483 7.083 1.00 89.56 134 ALA A N 1
ATOM 1050 C CA . ALA A 1 134 ? -1.009 2.417 7.993 1.00 89.56 134 ALA A CA 1
ATOM 1051 C C . ALA A 1 134 ? -0.258 1.699 9.108 1.00 89.56 134 ALA A C 1
ATOM 1053 O O . ALA A 1 134 ? 0.863 2.104 9.406 1.00 89.56 134 ALA A O 1
ATOM 1054 N N . GLU A 1 135 ? -0.811 0.628 9.674 1.00 89.75 135 GLU A N 1
ATOM 1055 C CA . GLU A 1 135 ? -0.111 -0.182 10.674 1.00 89.75 135 GLU A CA 1
ATOM 1056 C C . GLU A 1 135 ? 1.193 -0.768 10.113 1.00 89.75 135 GLU A C 1
ATOM 1058 O O . GLU A 1 135 ? 2.260 -0.615 10.710 1.00 89.75 135 GLU A O 1
ATOM 1063 N N . ILE A 1 136 ? 1.128 -1.382 8.927 1.00 89.12 136 ILE A N 1
ATOM 1064 C CA . ILE A 1 136 ? 2.291 -2.002 8.272 1.00 89.12 136 ILE A CA 1
ATOM 1065 C C . ILE A 1 136 ? 3.366 -0.957 7.958 1.00 89.12 136 ILE A C 1
ATOM 1067 O O . ILE A 1 136 ? 4.551 -1.161 8.232 1.00 89.12 136 ILE A O 1
ATOM 1071 N N . VAL A 1 137 ? 2.962 0.162 7.352 1.00 86.88 137 VAL A N 1
ATOM 1072 C CA . VAL A 1 137 ? 3.896 1.196 6.891 1.00 86.88 137 VAL A CA 1
ATOM 1073 C C . VAL A 1 137 ? 4.429 2.034 8.055 1.00 86.88 137 VAL A C 1
ATOM 1075 O O . VAL A 1 137 ? 5.553 2.528 7.987 1.00 86.88 137 VAL A O 1
ATOM 1078 N N . GLY A 1 138 ? 3.647 2.178 9.122 1.00 86.19 138 GLY A N 1
ATOM 1079 C CA . GLY A 1 138 ? 3.930 3.077 10.231 1.00 86.19 138 GLY A CA 1
ATOM 1080 C C . GLY A 1 138 ? 3.296 4.465 10.075 1.00 86.19 138 GLY A C 1
ATOM 1081 O O . GLY A 1 138 ? 3.846 5.460 10.525 1.00 86.19 138 GLY A O 1
ATOM 1082 N N . LEU A 1 139 ? 2.136 4.595 9.437 1.00 88.44 139 LEU A N 1
ATOM 1083 C CA . LEU A 1 139 ? 1.386 5.861 9.372 1.00 88.44 139 LEU A CA 1
ATOM 1084 C C . LEU A 1 139 ? 0.358 5.968 10.509 1.00 88.44 139 LEU A C 1
ATOM 1086 O O . LEU A 1 139 ? -0.790 6.339 10.301 1.00 88.44 139 LEU A O 1
ATOM 1090 N N . THR A 1 140 ? 0.783 5.635 11.728 1.00 84.00 140 THR A N 1
ATOM 1091 C CA . THR A 1 140 ? -0.085 5.498 12.914 1.00 84.00 140 THR A CA 1
ATOM 1092 C C . THR A 1 140 ? -0.103 6.727 13.825 1.00 84.00 140 THR A C 1
ATOM 1094 O O . THR A 1 140 ? -0.833 6.765 14.807 1.00 84.00 140 THR A O 1
ATOM 1097 N N . SER A 1 141 ? 0.685 7.758 13.509 1.00 81.44 141 SER A N 1
ATOM 1098 C CA . SER A 1 141 ? 0.848 8.955 14.351 1.00 81.44 141 SER A CA 1
ATOM 1099 C C . SER A 1 141 ? -0.243 10.015 14.147 1.00 81.44 141 SER A C 1
ATOM 1101 O O . SER A 1 141 ? -0.100 11.140 14.621 1.00 81.44 141 SER A O 1
ATOM 1103 N N . THR A 1 142 ? -1.305 9.697 13.407 1.00 80.69 142 THR A N 1
ATOM 1104 C CA . THR A 1 142 ? -2.411 10.618 13.117 1.00 80.69 142 THR A CA 1
ATOM 1105 C C . THR A 1 142 ? -3.756 9.932 13.269 1.00 80.69 142 THR A C 1
ATOM 1107 O O . THR A 1 142 ? -3.829 8.712 13.380 1.00 80.69 142 THR A O 1
ATOM 1110 N N . ASP A 1 143 ? -4.824 10.729 13.254 1.00 81.25 143 ASP A N 1
ATOM 1111 C CA . ASP A 1 143 ? -6.192 10.230 13.310 1.00 81.25 143 ASP A CA 1
ATOM 1112 C C . ASP A 1 143 ? -6.491 9.253 12.156 1.00 81.25 143 ASP A C 1
ATOM 1114 O O . ASP A 1 143 ? -6.602 9.648 10.983 1.00 81.25 143 ASP A O 1
ATOM 1118 N N . ALA A 1 144 ? -6.645 7.981 12.536 1.00 75.12 144 ALA A N 1
ATOM 1119 C CA . ALA A 1 144 ? -6.941 6.855 11.660 1.00 75.12 144 ALA A CA 1
ATOM 1120 C C . ALA A 1 144 ? -8.317 6.975 10.987 1.00 75.12 144 ALA A C 1
ATOM 1122 O O . ALA A 1 144 ? -8.509 6.476 9.886 1.00 75.12 144 ALA A O 1
ATOM 1123 N N . SER A 1 145 ? -9.274 7.695 11.581 1.00 74.56 145 SER A N 1
ATOM 1124 C CA . SER A 1 145 ? -10.593 7.899 10.969 1.00 74.56 145 SER A CA 1
ATOM 1125 C C . SER A 1 145 ? -10.549 8.909 9.814 1.00 74.56 145 SER A C 1
ATOM 1127 O O . SER A 1 145 ? -11.284 8.788 8.832 1.00 74.56 145 SER A O 1
ATOM 1129 N N . ALA A 1 146 ? -9.644 9.888 9.893 1.00 83.31 146 ALA A N 1
ATOM 1130 C CA . ALA A 1 146 ? -9.549 10.972 8.926 1.00 83.31 146 ALA A CA 1
ATOM 1131 C C . ALA A 1 146 ? -8.562 10.680 7.782 1.00 83.31 146 ALA A C 1
ATOM 1133 O O . ALA A 1 146 ? -8.761 11.178 6.670 1.00 83.31 146 ALA A O 1
ATOM 1134 N N . MET A 1 147 ? -7.507 9.890 8.021 1.00 86.50 147 MET A N 1
ATOM 1135 C CA . MET A 1 147 ? -6.496 9.540 7.009 1.00 86.50 147 MET A CA 1
ATOM 1136 C C . MET A 1 147 ? -7.080 8.874 5.742 1.00 86.50 147 MET A C 1
ATOM 1138 O O . MET A 1 147 ? -6.710 9.313 4.646 1.00 86.50 147 MET A O 1
ATOM 1142 N N . PRO A 1 148 ? -8.019 7.905 5.824 1.00 84.69 148 PRO A N 1
ATOM 1143 C CA . PRO A 1 148 ? -8.612 7.270 4.645 1.00 84.69 148 PRO A CA 1
ATOM 1144 C C . PRO A 1 148 ? -9.256 8.281 3.695 1.00 84.69 148 PRO A C 1
ATOM 1146 O O . PRO A 1 148 ? -9.084 8.189 2.483 1.00 84.69 148 PRO A O 1
ATOM 1149 N N . ASN A 1 149 ? -9.915 9.314 4.230 1.00 84.12 149 ASN A N 1
ATOM 1150 C CA . ASN A 1 149 ? -10.529 10.373 3.425 1.00 84.12 149 ASN A CA 1
ATOM 1151 C C . ASN A 1 149 ? -9.481 11.224 2.695 1.00 84.12 149 ASN A C 1
ATOM 1153 O O . ASN A 1 149 ? -9.672 11.591 1.533 1.00 84.12 149 ASN A O 1
ATOM 1157 N N . ARG A 1 150 ? -8.347 11.517 3.348 1.00 87.62 150 ARG A N 1
ATOM 1158 C CA . ARG A 1 150 ? -7.226 12.235 2.716 1.00 87.62 150 ARG A CA 1
ATOM 1159 C C . ARG A 1 150 ? -6.646 11.425 1.567 1.00 87.62 150 ARG A C 1
ATOM 1161 O O . ARG A 1 150 ? -6.409 11.964 0.485 1.00 87.62 150 ARG A O 1
ATOM 1168 N N . LEU A 1 151 ? -6.457 10.130 1.805 1.00 85.12 151 LEU A N 1
ATOM 1169 C CA . LEU A 1 151 ? -5.909 9.208 0.826 1.00 85.12 151 LEU A CA 1
ATOM 1170 C C . LEU A 1 151 ? -6.870 9.008 -0.352 1.00 85.12 151 LEU A C 1
ATOM 1172 O O . LEU A 1 151 ? -6.446 9.092 -1.501 1.00 85.12 151 LEU A O 1
ATOM 1176 N N . HIS A 1 152 ? -8.169 8.857 -0.082 1.00 84.19 152 HIS A N 1
ATOM 1177 C CA . HIS A 1 152 ? -9.208 8.797 -1.106 1.00 84.19 152 HIS A CA 1
ATOM 1178 C C . HIS A 1 152 ? -9.216 10.061 -1.974 1.00 84.19 152 HIS A C 1
ATOM 1180 O O . HIS A 1 152 ? -9.225 9.968 -3.201 1.00 84.19 152 HIS A O 1
ATOM 1186 N N . LYS A 1 153 ? -9.139 11.253 -1.363 1.00 84.19 153 LYS A N 1
ATOM 1187 C CA . LYS A 1 153 ? -9.060 12.524 -2.098 1.00 84.19 153 LYS A CA 1
ATOM 1188 C C . LYS A 1 153 ? -7.822 12.586 -2.993 1.00 84.19 153 LYS A C 1
ATOM 1190 O O . LYS A 1 153 ? -7.937 12.984 -4.150 1.00 84.19 153 LYS A O 1
ATOM 1195 N N . LYS A 1 154 ? -6.666 12.143 -2.487 1.00 85.12 154 LYS A N 1
ATOM 1196 C CA . LYS A 1 154 ? -5.432 12.035 -3.273 1.00 85.12 154 LYS A CA 1
ATOM 1197 C C . LYS A 1 154 ? -5.608 11.077 -4.458 1.00 85.12 154 LYS A C 1
ATOM 1199 O O . LYS A 1 154 ? -5.350 11.482 -5.584 1.00 85.12 154 LYS A O 1
ATOM 1204 N N . PHE A 1 155 ? -6.092 9.851 -4.238 1.00 83.38 155 PHE A N 1
ATOM 1205 C CA . PHE A 1 155 ? -6.302 8.875 -5.316 1.00 83.38 155 PHE A CA 1
ATOM 1206 C C . PHE A 1 155 ? -7.312 9.354 -6.356 1.00 83.38 155 PHE A C 1
ATOM 1208 O O . PHE A 1 155 ? -7.115 9.167 -7.557 1.00 83.38 155 PHE A O 1
ATOM 1215 N N . ARG A 1 156 ? -8.382 10.021 -5.916 1.00 83.00 156 ARG A N 1
ATOM 1216 C CA . ARG A 1 156 ? -9.364 10.617 -6.819 1.00 83.00 156 ARG A CA 1
ATOM 1217 C C . ARG A 1 156 ? -8.748 11.733 -7.653 1.00 83.00 156 ARG A C 1
ATOM 1219 O O . ARG A 1 156 ? -9.070 11.824 -8.831 1.00 83.00 156 ARG A O 1
ATOM 1226 N N . ALA A 1 157 ? -7.891 12.573 -7.074 1.00 80.44 157 ALA A N 1
ATOM 1227 C CA . ALA A 1 157 ? -7.201 13.629 -7.808 1.00 80.44 157 ALA A CA 1
ATOM 1228 C C . ALA A 1 157 ? -6.201 13.053 -8.827 1.00 80.44 157 ALA A C 1
ATOM 1230 O O . ALA A 1 157 ? -6.223 13.468 -9.985 1.00 80.44 157 ALA A O 1
ATOM 1231 N N . SER A 1 158 ? -5.412 12.044 -8.438 1.00 77.19 158 SER A N 1
ATOM 1232 C CA . SER A 1 158 ? -4.405 11.419 -9.307 1.00 77.19 158 SER A CA 1
ATOM 1233 C C . SER A 1 158 ? -5.001 10.594 -10.451 1.00 77.19 158 SER A C 1
ATOM 1235 O O . SER A 1 158 ? -4.377 10.455 -11.499 1.00 77.19 158 SER A O 1
ATOM 1237 N N . SER A 1 159 ? -6.208 10.046 -10.268 1.00 73.62 159 SER A N 1
ATOM 1238 C CA . SER A 1 159 ? -6.892 9.217 -11.277 1.00 73.62 159 SER A CA 1
ATOM 1239 C C . SER A 1 159 ? -7.649 10.035 -12.330 1.00 73.62 159 SER A C 1
ATOM 1241 O O . SER A 1 159 ? -8.216 9.467 -13.264 1.00 73.62 159 SER A O 1
ATOM 1243 N N . LYS A 1 160 ? -7.698 11.370 -12.208 1.00 75.88 160 LYS A N 1
ATOM 1244 C CA . LYS A 1 160 ? -8.346 12.219 -13.216 1.00 75.88 160 LYS A CA 1
ATOM 1245 C C . LYS A 1 160 ? -7.541 12.175 -14.513 1.00 75.88 160 LYS A C 1
ATOM 1247 O O . LYS A 1 160 ? -6.348 12.472 -14.529 1.00 75.88 160 LYS A O 1
ATOM 1252 N N . VAL A 1 161 ? -8.222 11.871 -15.619 1.00 66.56 161 VAL A N 1
ATOM 1253 C CA . VAL A 1 161 ? -7.637 11.936 -16.965 1.00 66.56 161 VAL A CA 1
ATOM 1254 C C . VAL A 1 161 ? -7.043 13.326 -17.188 1.00 66.56 161 VAL A C 1
ATOM 1256 O O . VAL A 1 161 ? -7.726 14.343 -17.027 1.00 66.56 161 VAL A O 1
ATOM 1259 N N . LYS A 1 162 ? -5.761 13.372 -17.563 1.00 69.62 162 LYS A N 1
ATOM 1260 C CA . LYS A 1 162 ? -5.040 14.618 -17.837 1.00 69.62 162 LYS A CA 1
ATOM 1261 C C . LYS A 1 162 ? -5.607 15.247 -19.113 1.00 69.62 162 LYS A C 1
ATOM 1263 O O . LYS A 1 162 ? -5.237 14.869 -20.218 1.00 69.62 162 LYS A O 1
ATOM 1268 N N . ARG A 1 163 ? -6.538 16.191 -18.958 1.00 70.88 163 ARG A N 1
ATOM 1269 C CA . ARG A 1 163 ? -7.099 16.967 -20.074 1.00 70.88 163 ARG A CA 1
ATOM 1270 C C . ARG A 1 163 ? -6.125 18.071 -20.508 1.00 70.88 163 ARG A C 1
ATOM 1272 O O . ARG A 1 163 ? -5.458 18.640 -19.646 1.00 70.88 163 ARG A O 1
ATOM 1279 N N . PRO A 1 164 ? -6.030 18.413 -21.801 1.00 72.94 164 PRO A N 1
ATOM 1280 C CA . PRO A 1 164 ? -5.307 19.607 -22.229 1.00 72.94 164 PRO A CA 1
ATOM 1281 C C . PRO A 1 164 ? -6.028 20.888 -21.765 1.00 72.94 164 PRO A C 1
ATOM 1283 O O . PRO A 1 164 ? -7.224 20.879 -21.472 1.00 72.94 164 PRO A O 1
ATOM 1286 N N . GLY A 1 165 ? -5.296 22.003 -21.685 1.00 83.31 165 GLY A N 1
ATOM 1287 C CA . GLY A 1 165 ? -5.860 23.318 -21.356 1.00 83.31 165 GLY A CA 1
ATOM 1288 C C . GLY A 1 165 ? -5.954 23.648 -19.852 1.00 83.31 165 GLY A C 1
ATOM 1289 O O . GLY A 1 165 ? -5.358 22.966 -19.011 1.00 83.31 165 GLY A O 1
ATOM 1290 N N . PRO A 1 166 ? -6.666 24.731 -19.485 1.00 80.25 166 PRO A N 1
ATOM 1291 C CA . PRO A 1 166 ? -6.695 25.264 -18.116 1.00 80.25 166 PRO A CA 1
ATOM 1292 C C . PRO A 1 166 ? -7.311 24.289 -17.098 1.00 80.25 166 PRO A C 1
ATOM 1294 O O . PRO A 1 166 ? -6.816 24.179 -15.977 1.00 80.25 166 PRO A O 1
ATOM 1297 N N . LEU A 1 167 ? -8.314 23.504 -17.506 1.00 79.62 167 LEU A N 1
ATOM 1298 C CA . LEU A 1 167 ? -8.929 22.451 -16.684 1.00 79.62 167 LEU A CA 1
ATOM 1299 C C . LEU A 1 167 ? -7.924 21.358 -16.278 1.00 79.62 167 LEU A C 1
ATOM 1301 O O . LEU A 1 167 ? -7.954 20.869 -15.149 1.00 79.62 167 LEU A O 1
ATOM 1305 N N . GLY A 1 168 ? -6.994 21.006 -17.169 1.00 80.06 168 GLY A N 1
ATOM 1306 C CA . GLY A 1 168 ? -5.909 20.070 -16.868 1.00 80.06 168 GLY A CA 1
ATOM 1307 C C . GLY A 1 168 ? -4.896 20.611 -15.868 1.00 80.06 168 GLY A C 1
ATOM 1308 O O . GLY A 1 168 ? -4.424 19.878 -14.996 1.00 80.06 168 GLY A O 1
ATOM 1309 N N . LYS A 1 169 ? -4.580 21.909 -15.962 1.00 82.50 169 LYS A N 1
ATOM 1310 C CA . LYS A 1 169 ? -3.694 22.591 -15.007 1.00 82.50 169 LYS A CA 1
ATOM 1311 C C . LYS A 1 169 ? -4.313 22.624 -13.608 1.00 82.50 169 LYS A C 1
ATOM 1313 O O . LYS A 1 169 ? -3.613 22.337 -12.641 1.00 82.50 169 LYS A O 1
ATOM 1318 N N . LEU A 1 170 ? -5.618 22.891 -13.509 1.00 84.31 170 LEU A N 1
ATOM 1319 C CA . LEU A 1 170 ? -6.341 22.875 -12.235 1.00 84.31 170 LEU A CA 1
ATOM 1320 C C . LEU A 1 170 ? -6.339 21.480 -11.592 1.00 84.31 170 LEU A C 1
ATOM 1322 O O . LEU A 1 170 ? -6.034 21.355 -10.409 1.00 84.31 170 LEU A O 1
ATOM 1326 N N . GLY A 1 171 ? -6.590 20.427 -12.378 1.00 82.50 171 GLY A N 1
ATOM 1327 C CA . GLY A 1 171 ? -6.512 19.046 -11.887 1.00 82.50 171 GLY A CA 1
ATOM 1328 C C . GLY A 1 171 ? -5.118 18.675 -11.367 1.00 82.50 171 GLY A C 1
ATOM 1329 O O . GLY A 1 171 ? -4.994 18.053 -10.315 1.00 82.50 171 GLY A O 1
ATOM 1330 N N . ARG A 1 172 ? -4.054 19.126 -12.048 1.00 83.06 172 ARG A N 1
ATOM 1331 C CA . ARG A 1 172 ? -2.667 18.928 -11.593 1.00 83.06 172 ARG A CA 1
ATOM 1332 C C . ARG A 1 172 ? -2.370 19.682 -10.295 1.00 83.06 172 ARG A C 1
ATOM 1334 O O . ARG A 1 172 ? -1.653 19.163 -9.440 1.00 83.06 172 ARG A O 1
ATOM 1341 N N . LEU A 1 173 ? -2.910 20.889 -10.137 1.00 87.44 173 LEU A N 1
ATOM 1342 C CA . LEU A 1 173 ? -2.764 21.668 -8.909 1.00 87.44 173 LEU A CA 1
ATOM 1343 C C . LEU A 1 173 ? -3.467 20.978 -7.735 1.00 87.44 173 LEU A C 1
ATOM 1345 O O . LEU A 1 173 ? -2.887 20.871 -6.661 1.00 87.44 173 LEU A O 1
ATOM 1349 N N . GLU A 1 174 ? -4.680 20.468 -7.948 1.00 86.56 174 GLU A N 1
ATOM 1350 C CA . GLU A 1 174 ? -5.438 19.720 -6.940 1.00 86.56 174 GLU A CA 1
ATOM 1351 C C . GLU A 1 174 ? -4.710 18.441 -6.499 1.00 86.56 174 GLU A C 1
ATOM 1353 O O . GLU A 1 174 ? -4.628 18.168 -5.298 1.00 86.56 174 GLU A O 1
ATOM 1358 N N . ASP A 1 175 ? -4.146 17.685 -7.446 1.00 85.75 175 ASP A N 1
ATOM 1359 C CA . ASP A 1 175 ? -3.330 16.494 -7.173 1.00 85.75 175 ASP A CA 1
ATOM 1360 C C . ASP A 1 175 ? -2.066 16.844 -6.371 1.00 85.75 175 ASP A C 1
ATOM 1362 O O . ASP A 1 175 ? -1.786 16.257 -5.320 1.00 85.75 175 ASP A O 1
ATOM 1366 N N . THR A 1 176 ? -1.356 17.890 -6.798 1.00 87.56 176 THR A N 1
ATOM 1367 C CA . THR A 1 176 ? -0.156 18.385 -6.107 1.00 87.56 176 THR A CA 1
ATOM 1368 C C . THR A 1 176 ? -0.485 18.848 -4.687 1.00 87.56 176 THR A C 1
ATOM 1370 O O . THR A 1 176 ? 0.185 18.457 -3.731 1.00 87.56 176 THR A O 1
ATOM 1373 N N . ALA A 1 177 ? -1.548 19.636 -4.522 1.00 89.50 177 ALA A N 1
ATOM 1374 C CA . ALA A 1 177 ? -1.991 20.139 -3.228 1.00 89.50 177 ALA A CA 1
ATOM 1375 C C . ALA A 1 177 ? -2.414 18.996 -2.296 1.00 89.50 177 ALA A C 1
ATOM 1377 O O . ALA A 1 177 ? -1.999 18.967 -1.138 1.00 89.50 177 ALA A O 1
ATOM 1378 N N . SER A 1 178 ? -3.181 18.025 -2.801 1.00 86.31 178 SER A N 1
ATOM 1379 C CA . SER A 1 178 ? -3.611 16.852 -2.028 1.00 86.31 178 SER A CA 1
ATOM 1380 C C . SER A 1 178 ? -2.419 15.989 -1.607 1.00 86.31 178 SER A C 1
ATOM 1382 O O . SER A 1 178 ? -2.370 15.517 -0.470 1.00 86.31 178 SER A O 1
ATOM 1384 N N . THR A 1 179 ? -1.419 15.844 -2.480 1.00 87.00 179 THR A N 1
ATOM 1385 C CA . THR A 1 179 ? -0.169 15.131 -2.188 1.00 87.00 179 THR A CA 1
ATOM 1386 C C . THR A 1 179 ? 0.655 15.834 -1.111 1.00 87.00 179 THR A C 1
ATOM 1388 O O . THR A 1 179 ? 1.049 15.194 -0.135 1.00 87.00 179 THR A O 1
ATOM 1391 N N . ILE A 1 180 ? 0.878 17.147 -1.236 1.00 89.31 180 ILE A N 1
ATOM 1392 C CA . ILE A 1 180 ? 1.590 17.943 -0.222 1.00 89.31 180 ILE A CA 1
ATOM 1393 C C . ILE A 1 180 ? 0.859 17.871 1.119 1.00 89.31 180 ILE A C 1
ATOM 1395 O O . ILE A 1 180 ? 1.484 17.732 2.171 1.00 89.31 180 ILE A O 1
ATOM 1399 N N . TRP A 1 181 ? -0.467 17.960 1.087 1.00 88.50 181 TRP A N 1
ATOM 1400 C CA . TRP A 1 181 ? -1.290 17.951 2.283 1.00 88.50 181 TRP A CA 1
ATOM 1401 C C . TRP A 1 181 ? -1.223 16.613 3.024 1.00 88.50 181 TRP A C 1
ATOM 1403 O O . TRP A 1 181 ? -0.973 16.618 4.229 1.00 88.50 181 TRP A O 1
ATOM 1413 N N . PHE A 1 182 ? -1.348 15.488 2.313 1.00 88.50 182 PHE A N 1
ATOM 1414 C CA . PHE A 1 182 ? -1.151 14.150 2.880 1.00 88.50 182 PHE A CA 1
ATOM 1415 C C . PHE A 1 182 ? 0.271 13.976 3.427 1.00 88.50 182 PHE A C 1
ATOM 1417 O O . PHE A 1 182 ? 0.461 13.550 4.561 1.00 88.50 182 PHE A O 1
ATOM 1424 N N . TYR A 1 183 ? 1.292 14.384 2.669 1.00 87.50 183 TYR A N 1
ATOM 1425 C CA . TYR A 1 183 ? 2.679 14.278 3.121 1.00 87.50 183 TYR A CA 1
ATOM 1426 C C . TYR A 1 183 ? 2.919 15.044 4.432 1.00 87.50 183 TYR A C 1
ATOM 1428 O O . TYR A 1 183 ? 3.503 14.513 5.376 1.00 87.50 183 TYR A O 1
ATOM 1436 N N . ARG A 1 184 ? 2.425 16.284 4.523 1.00 90.69 184 ARG A N 1
ATOM 1437 C CA . ARG A 1 184 ? 2.597 17.122 5.716 1.00 90.69 184 ARG A CA 1
ATOM 1438 C C . ARG A 1 184 ? 1.782 16.647 6.914 1.00 90.69 184 ARG A C 1
ATOM 1440 O O . ARG A 1 184 ? 2.270 16.794 8.031 1.00 90.69 184 ARG A O 1
ATOM 1447 N N . ARG A 1 185 ? 0.557 16.151 6.707 1.00 89.19 185 ARG A N 1
ATOM 1448 C CA . ARG A 1 185 ? -0.305 15.707 7.811 1.00 89.19 185 ARG A CA 1
ATOM 1449 C C . ARG A 1 185 ? 0.027 14.306 8.287 1.00 89.19 185 ARG A C 1
ATOM 1451 O O . ARG A 1 185 ? 0.057 14.121 9.488 1.00 89.19 185 ARG A O 1
ATOM 1458 N N . ASP A 1 186 ? 0.292 13.367 7.389 1.00 89.31 186 ASP A N 1
ATOM 1459 C CA . ASP A 1 186 ? 0.384 11.942 7.723 1.00 89.31 186 ASP A CA 1
ATOM 1460 C C . ASP A 1 186 ? 1.827 11.445 7.792 1.00 89.31 186 ASP A C 1
ATOM 1462 O O . ASP A 1 186 ? 2.214 10.749 8.728 1.00 89.31 186 ASP A O 1
ATOM 1466 N N . VAL A 1 187 ? 2.654 11.835 6.819 1.00 88.38 187 VAL A N 1
ATOM 1467 C CA . VAL A 1 187 ? 3.991 11.249 6.644 1.00 88.38 187 VAL A CA 1
ATOM 1468 C C . VAL A 1 187 ? 5.033 11.933 7.527 1.00 88.38 187 VAL A C 1
ATOM 1470 O O . VAL A 1 187 ? 5.790 11.261 8.225 1.00 88.38 187 VAL A O 1
ATOM 1473 N N . VAL A 1 188 ? 5.079 13.268 7.536 1.00 88.38 188 VAL A N 1
ATOM 1474 C CA . VAL A 1 188 ? 6.072 14.016 8.329 1.00 88.38 188 VAL A CA 1
ATOM 1475 C C . VAL A 1 188 ? 5.947 13.735 9.834 1.00 88.38 188 VAL A C 1
ATOM 1477 O O . VAL A 1 188 ? 6.982 13.482 10.457 1.00 88.38 188 VAL A O 1
ATOM 1480 N N . PRO A 1 189 ? 4.745 13.728 10.447 1.00 87.69 189 PRO A N 1
ATOM 1481 C CA . PRO A 1 189 ? 4.617 13.393 11.865 1.00 87.69 189 PRO A CA 1
ATOM 1482 C C . PRO A 1 189 ? 5.034 11.953 12.164 1.00 87.69 189 PRO A C 1
ATOM 1484 O O . PRO A 1 189 ? 5.742 11.724 13.142 1.00 87.69 189 PRO A O 1
ATOM 1487 N N . ALA A 1 190 ? 4.688 11.007 11.285 1.00 87.50 190 ALA A N 1
ATOM 1488 C CA . ALA A 1 190 ? 5.089 9.611 11.422 1.00 87.50 190 ALA A CA 1
ATOM 1489 C C . ALA A 1 190 ? 6.614 9.425 11.384 1.00 87.50 190 ALA A C 1
ATOM 1491 O O . ALA A 1 190 ? 7.153 8.676 12.201 1.00 87.50 190 ALA A O 1
ATOM 1492 N N . ILE A 1 191 ? 7.309 10.128 10.480 1.00 85.25 191 ILE A N 1
ATOM 1493 C CA . ILE A 1 191 ? 8.778 10.125 10.398 1.00 85.25 191 ILE A CA 1
ATOM 1494 C C . ILE A 1 191 ? 9.387 10.708 11.672 1.00 85.25 191 ILE A C 1
ATOM 1496 O O . ILE A 1 191 ? 10.269 10.092 12.262 1.00 85.25 191 ILE A O 1
ATOM 1500 N N . ARG A 1 192 ? 8.914 11.879 12.116 1.00 85.56 192 ARG A N 1
ATOM 1501 C CA . ARG A 1 192 ? 9.444 12.546 13.317 1.00 85.56 192 ARG A CA 1
ATOM 1502 C C . ARG A 1 192 ? 9.288 11.683 14.561 1.00 85.56 192 ARG A C 1
ATOM 1504 O O . ARG A 1 192 ? 10.227 11.566 15.337 1.00 85.56 192 ARG A O 1
ATOM 1511 N N . HIS A 1 193 ? 8.132 11.045 14.719 1.00 84.56 193 HIS A N 1
ATOM 1512 C CA . HIS A 1 193 ? 7.882 10.148 15.840 1.00 84.56 193 HIS A CA 1
ATOM 1513 C C . HIS A 1 193 ? 8.862 8.961 15.849 1.00 84.56 193 HIS A C 1
ATOM 1515 O O . HIS A 1 193 ? 9.463 8.664 16.873 1.00 84.56 193 HIS A O 1
ATOM 1521 N N . ARG A 1 194 ? 9.133 8.355 14.686 1.00 81.88 194 ARG A N 1
ATOM 1522 C CA . ARG A 1 194 ? 10.073 7.222 14.536 1.00 81.88 194 ARG A CA 1
ATOM 1523 C C . ARG A 1 194 ? 11.546 7.596 14.607 1.00 81.88 194 ARG A C 1
ATOM 1525 O O . ARG A 1 194 ? 12.393 6.735 14.800 1.00 81.88 194 ARG A O 1
ATOM 1532 N N . GLN A 1 195 ? 11.877 8.870 14.435 1.00 78.75 195 GLN A N 1
ATOM 1533 C CA . GLN A 1 195 ? 13.222 9.360 14.730 1.00 78.75 195 GLN A CA 1
ATOM 1534 C C . GLN A 1 195 ? 13.471 9.461 16.240 1.00 78.75 195 GLN A C 1
ATOM 1536 O O . GLN A 1 195 ? 14.625 9.418 16.655 1.00 78.75 195 GLN A O 1
ATOM 1541 N N . ALA A 1 196 ? 12.409 9.579 17.045 1.00 79.69 196 ALA A N 1
ATOM 1542 C CA . ALA A 1 196 ? 12.479 9.668 18.501 1.00 79.69 196 ALA A CA 1
ATOM 1543 C C . ALA A 1 196 ? 12.216 8.329 19.217 1.00 79.69 196 ALA A C 1
ATOM 1545 O O . ALA A 1 196 ? 12.550 8.196 20.391 1.00 79.69 196 ALA A O 1
ATOM 1546 N N . THR A 1 197 ? 11.618 7.344 18.541 1.00 72.62 197 THR A N 1
ATOM 1547 C CA . THR A 1 197 ? 11.202 6.067 19.139 1.00 72.62 197 THR A CA 1
ATOM 1548 C C . THR A 1 197 ? 11.585 4.897 18.236 1.00 72.62 197 THR A C 1
ATOM 1550 O O . THR A 1 197 ? 11.321 4.933 17.034 1.00 72.62 197 THR A O 1
ATOM 1553 N N . ASP A 1 198 ? 12.200 3.862 18.816 1.00 73.06 198 ASP A N 1
ATOM 1554 C CA . ASP A 1 198 ? 12.527 2.614 18.118 1.00 73.06 198 ASP A CA 1
ATOM 1555 C C . ASP A 1 198 ? 11.248 1.782 17.929 1.00 73.06 198 ASP A C 1
ATOM 1557 O O . ASP A 1 198 ? 10.562 1.469 18.901 1.00 73.06 198 ASP A O 1
ATOM 1561 N N . MET A 1 199 ? 10.881 1.495 16.678 1.00 70.69 199 MET A N 1
ATOM 1562 C CA . MET A 1 199 ? 9.622 0.830 16.322 1.00 70.69 199 MET A CA 1
ATOM 1563 C C . MET A 1 199 ? 9.849 -0.151 15.174 1.00 70.69 199 MET A C 1
ATOM 1565 O O . MET A 1 199 ? 10.524 0.165 14.198 1.00 70.69 199 MET A O 1
ATOM 1569 N N . ASP A 1 200 ? 9.226 -1.327 15.221 1.00 69.62 200 ASP A N 1
ATOM 1570 C CA . ASP A 1 200 ? 9.379 -2.324 14.156 1.00 69.62 200 ASP A CA 1
ATOM 1571 C C . ASP A 1 200 ? 8.372 -2.112 13.010 1.00 69.62 200 ASP A C 1
ATOM 1573 O O . ASP A 1 200 ? 7.410 -2.859 12.828 1.00 69.62 200 ASP A O 1
ATOM 1577 N N . ASP A 1 201 ? 8.563 -1.053 12.223 1.00 79.94 201 ASP A N 1
ATOM 1578 C CA . ASP A 1 201 ? 7.762 -0.770 11.027 1.00 79.94 201 ASP A CA 1
ATOM 1579 C C . ASP A 1 201 ? 8.602 -0.291 9.839 1.00 79.94 201 ASP A C 1
ATOM 1581 O O . ASP A 1 201 ? 9.820 -0.085 9.929 1.00 79.94 201 ASP A O 1
ATOM 1585 N N . VAL A 1 202 ? 7.948 -0.178 8.678 1.00 76.50 202 VAL A N 1
ATOM 1586 C CA . VAL A 1 202 ? 8.630 0.159 7.429 1.00 76.50 202 VAL A CA 1
ATOM 1587 C C . VAL A 1 202 ? 9.317 1.518 7.558 1.00 76.50 202 VAL A C 1
ATOM 1589 O O . VAL A 1 202 ? 10.528 1.575 7.347 1.00 76.50 202 VAL A O 1
ATOM 1592 N N . ILE A 1 203 ? 8.614 2.596 7.929 1.00 76.56 203 ILE A N 1
ATOM 1593 C CA . ILE A 1 203 ? 9.208 3.946 8.012 1.00 76.56 203 ILE A CA 1
ATOM 1594 C C . ILE A 1 203 ? 10.428 3.973 8.938 1.00 76.56 203 ILE A C 1
ATOM 1596 O O . ILE A 1 203 ? 11.442 4.576 8.568 1.00 76.56 203 ILE A O 1
ATOM 1600 N N . PHE A 1 204 ? 10.379 3.296 10.087 1.00 69.69 204 PHE A N 1
ATOM 1601 C CA . PHE A 1 204 ? 11.534 3.207 10.977 1.00 69.69 204 PHE A CA 1
ATOM 1602 C C . PHE A 1 204 ? 12.734 2.547 10.283 1.00 69.69 204 PHE A C 1
ATOM 1604 O O . PHE A 1 204 ? 13.833 3.106 10.281 1.00 69.69 204 PHE A O 1
ATOM 1611 N N . SER A 1 205 ? 12.528 1.423 9.587 1.00 67.31 205 SER A N 1
ATOM 1612 C C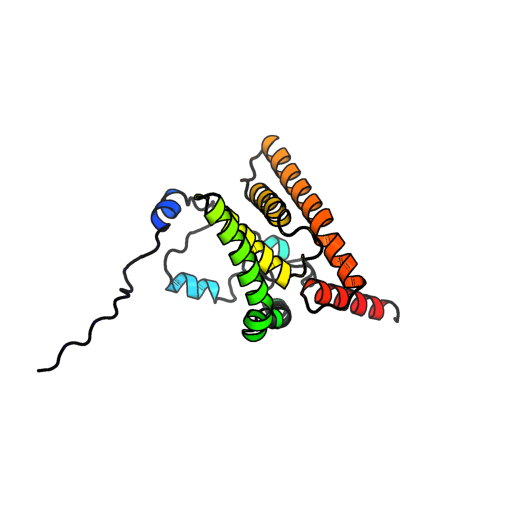A . SER A 1 205 ? 13.606 0.739 8.854 1.00 67.31 205 SER A CA 1
ATOM 1613 C C . SER A 1 205 ? 14.264 1.609 7.770 1.00 67.31 205 SER A C 1
ATOM 1615 O O . SER A 1 205 ? 15.472 1.505 7.531 1.00 67.31 205 SER A O 1
ATOM 1617 N N . TRP A 1 206 ? 13.496 2.501 7.133 1.00 69.62 206 TRP A N 1
ATOM 1618 C CA . TRP A 1 206 ? 14.015 3.476 6.170 1.00 69.62 206 TRP A CA 1
ATOM 1619 C C . TRP A 1 206 ? 14.811 4.588 6.864 1.00 69.62 206 TRP A C 1
ATOM 1621 O O . TRP A 1 206 ? 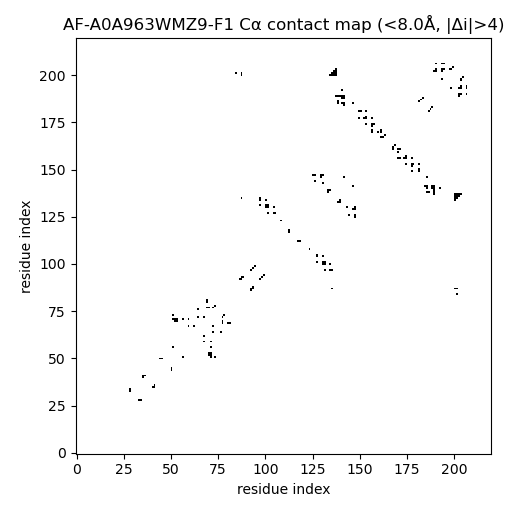15.909 4.922 6.412 1.00 69.62 206 TRP A O 1
ATOM 1631 N N . CYS A 1 207 ? 14.303 5.123 7.977 1.00 68.75 207 CYS A N 1
ATOM 1632 C CA . CYS A 1 207 ? 14.973 6.176 8.744 1.00 68.75 207 CYS A CA 1
ATOM 1633 C C . CYS A 1 207 ? 16.297 5.693 9.356 1.00 68.75 207 CYS A C 1
ATOM 1635 O O . CYS A 1 207 ? 17.322 6.362 9.212 1.00 68.75 207 CYS A O 1
ATOM 1637 N N . ALA A 1 208 ? 16.300 4.506 9.969 1.00 65.31 208 ALA A N 1
ATOM 1638 C CA . ALA A 1 208 ? 17.484 3.888 10.566 1.00 65.31 208 ALA A CA 1
ATOM 1639 C C . ALA A 1 208 ? 18.593 3.615 9.534 1.00 65.31 208 ALA A C 1
ATOM 1641 O O . ALA A 1 208 ? 19.782 3.650 9.850 1.00 65.31 208 ALA A O 1
ATOM 1642 N N . ARG A 1 209 ? 18.225 3.361 8.274 1.00 63.03 209 ARG A N 1
ATOM 1643 C CA . ARG A 1 209 ? 19.191 3.217 7.182 1.00 63.03 209 ARG A CA 1
ATOM 1644 C C . ARG A 1 209 ? 19.751 4.561 6.737 1.00 63.03 209 ARG A C 1
ATOM 1646 O O . ARG A 1 209 ? 20.965 4.674 6.620 1.00 63.03 209 ARG A O 1
ATOM 1653 N N . ALA A 1 210 ? 18.903 5.572 6.540 1.00 61.31 210 ALA A N 1
ATOM 1654 C CA . ALA A 1 210 ? 19.355 6.907 6.145 1.00 61.31 210 ALA A CA 1
ATOM 1655 C C . ALA A 1 210 ? 20.365 7.500 7.148 1.00 61.31 210 ALA A C 1
ATOM 1657 O O . ALA A 1 210 ? 21.351 8.114 6.740 1.00 61.31 210 ALA A O 1
ATOM 1658 N N . SER A 1 211 ? 20.170 7.268 8.452 1.00 60.91 211 SER A N 1
ATOM 1659 C CA . SER A 1 211 ? 21.112 7.704 9.489 1.00 60.91 211 SER A CA 1
ATOM 1660 C C . SER A 1 211 ? 22.442 6.938 9.459 1.00 60.91 211 SER A C 1
ATOM 1662 O O . SER A 1 211 ? 23.493 7.559 9.626 1.00 60.91 211 SER A O 1
ATOM 1664 N N . ARG A 1 212 ? 22.435 5.624 9.176 1.00 58.50 212 ARG A N 1
ATOM 1665 C CA . ARG A 1 212 ? 23.668 4.835 8.975 1.00 58.50 212 ARG A CA 1
ATOM 1666 C C . ARG A 1 212 ? 24.440 5.285 7.743 1.00 58.50 212 ARG A C 1
ATOM 1668 O O . ARG A 1 212 ? 25.651 5.442 7.829 1.00 58.50 212 ARG A O 1
ATOM 1675 N N . THR A 1 213 ? 23.759 5.546 6.627 1.00 54.41 213 THR A N 1
ATOM 1676 C CA . THR A 1 213 ? 24.414 6.051 5.413 1.00 54.41 213 THR A CA 1
ATOM 1677 C C . THR A 1 213 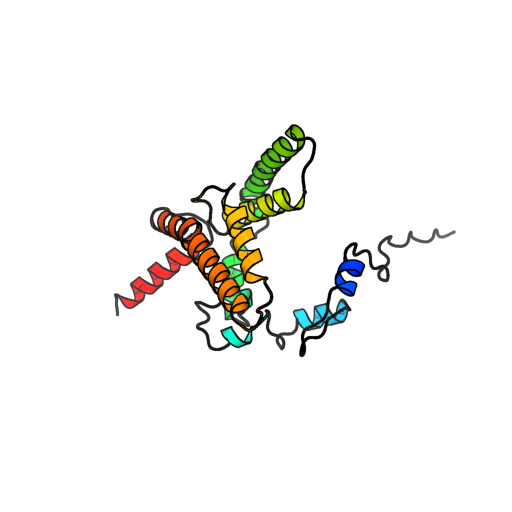? 25.048 7.416 5.672 1.00 54.41 213 THR A C 1
ATOM 1679 O O . THR A 1 213 ? 26.193 7.622 5.300 1.00 54.41 213 THR A O 1
ATOM 1682 N N . ARG A 1 214 ? 24.370 8.323 6.391 1.00 49.50 214 ARG A N 1
ATOM 1683 C CA . ARG A 1 214 ? 24.923 9.645 6.733 1.00 49.50 214 ARG A CA 1
ATOM 1684 C C . ARG A 1 214 ? 26.183 9.558 7.602 1.00 49.50 214 ARG A C 1
ATOM 1686 O O . ARG A 1 214 ? 27.103 10.332 7.386 1.00 49.50 214 ARG A O 1
ATOM 1693 N N . ARG A 1 215 ? 26.243 8.596 8.531 1.00 45.34 215 ARG A N 1
ATOM 1694 C CA . ARG A 1 215 ? 27.392 8.389 9.430 1.00 45.34 215 ARG A CA 1
ATOM 1695 C C . ARG A 1 215 ? 28.648 7.912 8.682 1.00 45.34 215 ARG A C 1
ATOM 1697 O O . ARG A 1 215 ? 29.732 8.346 9.030 1.00 45.34 215 ARG A O 1
ATOM 1704 N N . TYR A 1 216 ? 28.501 7.118 7.617 1.00 34.97 216 TYR A N 1
ATOM 1705 C CA . TYR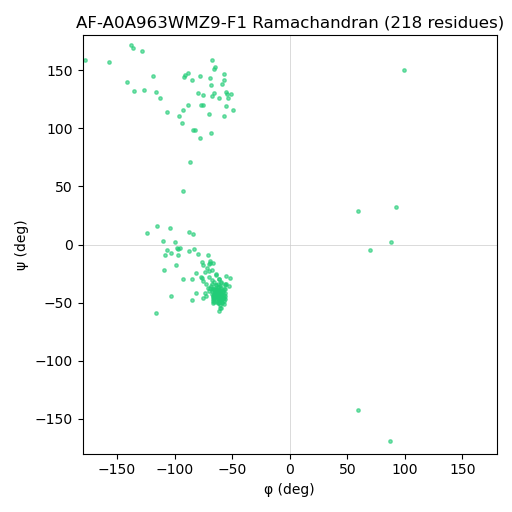 A 1 216 ? 29.627 6.675 6.774 1.00 34.97 216 TYR A CA 1
ATOM 1706 C C . TYR A 1 216 ? 30.290 7.812 5.974 1.00 34.97 216 TYR A C 1
ATOM 1708 O O . TYR A 1 216 ? 31.490 7.765 5.745 1.00 34.97 216 TYR A O 1
ATOM 1716 N N . TRP A 1 217 ? 29.537 8.847 5.587 1.00 33.16 217 TRP A N 1
ATOM 1717 C CA . TRP A 1 217 ? 30.065 10.013 4.856 1.00 33.16 217 TRP A CA 1
ATOM 1718 C C . TRP A 1 217 ? 30.606 11.125 5.766 1.00 33.16 217 TRP A C 1
ATOM 1720 O O . TRP A 1 217 ? 31.120 12.117 5.273 1.00 33.16 217 TRP A O 1
ATOM 1730 N N . SER A 1 218 ? 30.449 11.005 7.087 1.00 41.34 218 SER A N 1
ATOM 1731 C CA . SER A 1 218 ? 30.998 11.958 8.070 1.00 41.34 218 SER A CA 1
ATOM 1732 C C . SER A 1 218 ? 32.302 11.465 8.707 1.00 41.34 218 SER A C 1
ATOM 1734 O O . SER A 1 218 ? 32.812 12.101 9.623 1.00 41.34 218 SER A O 1
ATOM 1736 N N . SER A 1 219 ? 32.794 10.301 8.278 1.00 42.75 219 SER A N 1
ATOM 1737 C CA . SER A 1 219 ? 33.988 9.623 8.805 1.00 42.75 219 SER A CA 1
ATOM 1738 C C . SER A 1 219 ? 35.025 9.326 7.713 1.00 42.75 219 SER A C 1
ATOM 1740 O O . SER A 1 219 ? 35.970 8.584 7.968 1.00 42.75 219 SER A O 1
ATOM 1742 N N . ALA A 1 220 ? 34.825 9.887 6.518 1.00 40.81 220 ALA A N 1
ATOM 1743 C CA . ALA A 1 220 ? 35.754 9.929 5.392 1.00 40.81 220 ALA A CA 1
ATOM 1744 C C . ALA A 1 220 ? 36.053 11.399 5.084 1.00 40.81 220 ALA A C 1
ATOM 1746 O O . ALA A 1 220 ? 37.206 11.689 4.705 1.00 40.81 220 ALA A O 1
#

Mean predicted aligned error: 10.22 Å

Secondary structure (DSSP, 8-state):
--PPPPPPS--TT----TTHHHHHHH--PPTT------HHHHHHHHH-TTS--STTGGGGTTS-TTTS-GGG--HHHHHHHHHHHHGGGSHHHIIIIIHHHHHHHHHHHHHHHHHHS---THHHHHHHHHHHHHHHHT--SS-TTTHHHHHHHHHHHHTS---SSHHHHHHHHHHHHHHHHHIIIIIHHHHHHHHHS--SSHHHHHHHHHHHHHHHTT--

Solvent-accessible surface area (backbone atoms only — not comparable to full-atom values): 13192 Å² total; per-residue (Å²): 137,82,80,80,77,81,74,72,88,74,54,92,87,62,85,81,64,91,55,49,72,63,46,65,76,65,64,72,67,54,93,97,54,79,88,80,90,48,69,70,61,49,51,53,53,76,69,35,89,89,56,82,49,65,87,69,41,73,78,50,68,88,48,61,70,93,78,50,58,66,71,63,45,62,68,70,66,22,51,56,52,48,61,70,52,44,66,72,68,31,73,61,40,38,61,75,51,45,42,55,50,50,53,52,48,48,51,55,49,50,49,53,38,61,75,63,72,57,79,66,67,66,62,58,50,48,41,49,53,41,52,43,49,21,58,56,44,40,51,66,74,47,65,71,84,56,47,39,58,51,51,49,52,28,52,58,37,66,68,52,78,86,46,82,66,72,70,24,54,52,46,51,48,50,24,51,50,37,47,53,49,44,42,62,62,44,47,49,50,22,51,55,51,40,74,76,40,95,58,100,30,48,52,32,57,53,51,60,45,55,54,52,57,53,53,61,69,74,75,112

Nearest PDB structures (foldseek):
  7ow9-assembly1_A  TM=7.203E-01  e=5.530E-02  Staphylococcus aureus
  8a91-assembly1_A  TM=7.491E-01  e=8.892E-02  Staphylococcus aureus
  7pq1-assembly1_A  TM=7.480E-01  e=1.042E-01  Staphylococcus aureus
  8ae8-assembly1_A  TM=7.423E-01  e=1.963E-01  Staphylococcus aureus
  8qb8-assembly1_A  TM=2.352E-01  e=4.191E+00  Saccharomyces cerevisiae

Foldseek 3Di:
DDDDDDPDPDDVPDDPDPCVVVCVVPDDDDPPDDDDDDPVVVVCQVPDLVDFFDDPLVVCPPPDLLPDDLSSDGDPSNVVVCVVLVVCVDPCNCVPPLVVLLVVLVVVVVVVCVVVVDDDVVLSVLLSVQSSVCSQAQLPQADSNCLSVLVVQLVVLVPDDQDPDPVNVVSVVSNVVSVVVSCVHGVVSSLVVLVVDPDPHNSVVSNVVVVVVVVVVVVD

Sequence (220 aa):
MTTPAKRCPVQSDRDDRKSVALEDSAAKPMPGYAPISHFGFARDVLRSPAVKQGMDAHYFADKDPARTPVIFLDGESHEKRRAQLARYFTPRAIKDRHRLVMERTTTELMAQLRLTGRGQLDVPSLRLACDVAAEIVGLTSTDASAMPNRLHKKFRASSKVKRPGPLGKLGRLEDTASTIWFYRRDVVPAIRHRQATDMDDVIFSWCARASRTRRYWSSA

Radius of gyration: 22.39 Å; Cα contacts (8 Å, |Δi|>4): 124; chains: 1; bounding box: 65×76×47 Å